Protein AF-A0A9P7GEB3-F1 (afdb_monomer_lite)

Structure (mmCIF, N/CA/C/O backbone):
data_AF-A0A9P7GEB3-F1
#
_entry.id   AF-A0A9P7GEB3-F1
#
loop_
_atom_site.group_PDB
_atom_site.id
_atom_site.type_symbol
_atom_site.label_atom_id
_atom_site.label_alt_id
_atom_site.label_comp_id
_atom_site.label_asym_id
_atom_site.label_entity_id
_atom_site.label_seq_id
_atom_site.pdbx_PDB_ins_code
_atom_site.Cartn_x
_atom_site.Cartn_y
_atom_site.Cartn_z
_atom_site.occupancy
_atom_site.B_iso_or_equiv
_atom_site.auth_seq_id
_atom_site.auth_comp_id
_atom_site.auth_asym_id
_atom_site.auth_atom_id
_atom_site.pdbx_PDB_model_num
ATOM 1 N N . MET A 1 1 ? 12.312 -12.925 -10.132 1.00 21.42 1 MET A N 1
ATOM 2 C CA . MET A 1 1 ? 13.252 -14.019 -9.810 1.00 21.42 1 MET A CA 1
ATOM 3 C C . MET A 1 1 ? 12.846 -14.588 -8.461 1.00 21.42 1 MET A C 1
ATOM 5 O O . MET A 1 1 ? 12.998 -13.903 -7.460 1.00 21.42 1 MET A O 1
ATOM 9 N N . ALA A 1 2 ? 12.229 -15.769 -8.457 1.00 22.03 2 ALA A N 1
ATOM 10 C CA . ALA A 1 2 ? 11.832 -16.498 -7.257 1.00 22.03 2 ALA A CA 1
ATOM 11 C C . ALA A 1 2 ? 12.705 -17.753 -7.182 1.00 22.03 2 ALA A C 1
ATOM 13 O O . ALA A 1 2 ? 12.732 -18.532 -8.133 1.00 22.03 2 ALA A O 1
ATOM 14 N N . PHE A 1 3 ? 13.453 -17.916 -6.094 1.00 21.27 3 PHE A N 1
ATOM 15 C CA . PHE A 1 3 ? 14.107 -19.183 -5.792 1.00 21.27 3 PHE A CA 1
ATOM 16 C C . PHE A 1 3 ? 13.076 -20.088 -5.114 1.00 21.27 3 PHE A C 1
ATOM 18 O O . PHE A 1 3 ? 12.558 -19.751 -4.052 1.00 21.27 3 PHE A O 1
ATOM 25 N N . TYR A 1 4 ? 12.761 -21.208 -5.764 1.00 22.97 4 TYR A N 1
ATOM 26 C CA . TYR A 1 4 ? 11.956 -22.290 -5.208 1.00 22.97 4 TYR A CA 1
ATOM 27 C C . TYR A 1 4 ? 12.882 -23.331 -4.575 1.00 22.97 4 TYR A C 1
ATOM 29 O O . TYR A 1 4 ? 13.775 -23.852 -5.241 1.00 22.97 4 TYR A O 1
ATOM 37 N N . ALA A 1 5 ? 12.627 -23.657 -3.311 1.00 21.38 5 ALA A N 1
ATOM 38 C CA . ALA A 1 5 ? 13.038 -24.901 -2.676 1.00 21.38 5 ALA A CA 1
ATOM 39 C C . ALA A 1 5 ? 11.877 -25.361 -1.783 1.00 21.38 5 ALA A C 1
ATOM 41 O O . ALA A 1 5 ? 11.427 -24.629 -0.904 1.00 21.38 5 ALA A O 1
ATOM 42 N N . VAL A 1 6 ? 11.353 -26.544 -2.093 1.00 26.44 6 VAL A N 1
ATOM 43 C CA . VAL A 1 6 ? 10.352 -27.288 -1.323 1.00 26.44 6 VAL A CA 1
ATOM 44 C C . VAL A 1 6 ? 11.106 -28.154 -0.319 1.00 26.44 6 VAL A C 1
ATOM 46 O O . VAL A 1 6 ? 12.071 -28.789 -0.733 1.00 26.44 6 VAL A O 1
ATOM 49 N N . LEU A 1 7 ? 10.656 -28.207 0.939 1.00 22.12 7 LEU A N 1
ATOM 50 C CA . LEU A 1 7 ? 10.631 -29.420 1.769 1.00 22.12 7 LEU A CA 1
ATOM 51 C C . LEU A 1 7 ? 9.869 -29.156 3.080 1.00 22.12 7 LEU A C 1
ATOM 53 O O . LEU A 1 7 ? 10.190 -28.226 3.810 1.00 22.12 7 LEU A O 1
ATOM 57 N N . GLU A 1 8 ? 8.857 -30.006 3.274 1.00 30.66 8 GLU A N 1
ATOM 58 C CA . GLU A 1 8 ? 8.236 -30.485 4.517 1.00 30.66 8 GLU A CA 1
ATOM 59 C C . GLU A 1 8 ? 7.762 -29.486 5.577 1.00 30.66 8 GLU A C 1
ATOM 61 O O . GLU A 1 8 ? 8.546 -28.876 6.291 1.00 30.66 8 GLU A O 1
ATOM 66 N N . ASP A 1 9 ? 6.442 -29.481 5.785 1.00 30.95 9 ASP A N 1
ATOM 67 C CA . ASP A 1 9 ? 5.923 -29.437 7.148 1.00 30.95 9 ASP A CA 1
ATOM 68 C C . ASP A 1 9 ? 4.696 -30.360 7.266 1.00 30.95 9 ASP A C 1
ATOM 70 O O . ASP A 1 9 ? 3.595 -30.061 6.797 1.00 30.95 9 ASP A O 1
ATOM 74 N N . LEU A 1 10 ? 4.944 -31.564 7.791 1.00 30.91 10 LEU A N 1
ATOM 75 C CA . LEU A 1 10 ? 3.971 -32.638 8.026 1.00 30.91 10 LEU A CA 1
ATOM 76 C C . LEU 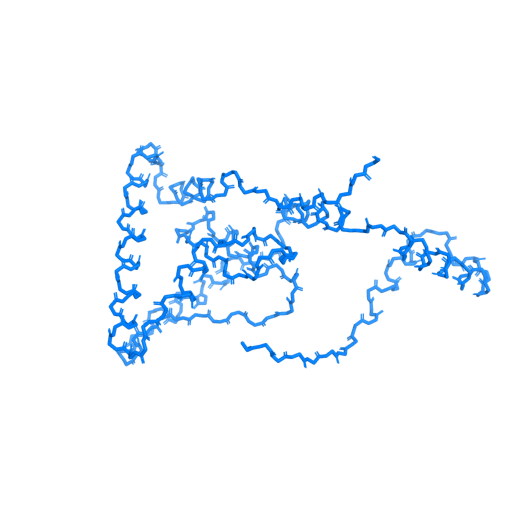A 1 10 ? 3.217 -32.460 9.359 1.00 30.91 10 LEU A C 1
ATOM 78 O O . LEU A 1 10 ? 2.299 -33.229 9.634 1.00 30.91 10 LEU A O 1
ATOM 82 N N . GLU A 1 11 ? 3.540 -31.439 10.157 1.00 34.50 11 GLU A N 1
ATOM 83 C CA . GLU A 1 11 ? 3.007 -31.270 11.518 1.00 34.50 11 GLU A CA 1
ATOM 84 C C . GLU A 1 11 ? 1.554 -30.758 11.570 1.00 34.50 11 GLU A C 1
ATOM 86 O O . GLU A 1 11 ? 0.862 -30.927 12.570 1.00 34.50 11 GLU A O 1
ATOM 91 N N . LEU A 1 12 ? 1.019 -30.217 10.471 1.00 37.41 12 LEU A N 1
ATOM 92 C CA . LEU A 1 12 ? -0.369 -29.727 10.409 1.00 37.41 12 LEU A CA 1
ATOM 93 C C . LEU A 1 12 ? -1.420 -30.824 10.161 1.00 37.41 12 LEU A C 1
ATOM 95 O O . LEU A 1 12 ? -2.618 -30.535 10.123 1.00 37.41 12 LEU A O 1
ATOM 99 N N . ARG A 1 13 ? -0.999 -32.083 9.981 1.00 40.09 13 ARG A N 1
ATOM 100 C CA . ARG A 1 13 ? -1.908 -33.207 9.703 1.00 40.09 13 ARG A CA 1
ATOM 101 C C . ARG A 1 13 ? -2.445 -33.876 10.971 1.00 40.09 13 ARG A C 1
ATOM 103 O O . ARG A 1 13 ? -3.565 -34.388 10.949 1.00 40.09 13 ARG A O 1
ATOM 110 N N . ASP A 1 14 ? -1.688 -33.832 12.062 1.00 40.00 14 ASP A N 1
ATOM 111 C CA . ASP A 1 14 ? -2.017 -34.565 13.288 1.00 40.00 14 ASP A CA 1
ATOM 112 C C . ASP A 1 14 ? -3.048 -33.828 14.156 1.00 40.00 14 ASP A C 1
ATOM 114 O O . ASP A 1 14 ? -3.930 -34.456 14.746 1.00 40.00 14 ASP A O 1
ATOM 118 N N . ASP A 1 15 ? -3.052 -32.494 14.116 1.00 43.16 15 ASP A N 1
ATOM 119 C CA . ASP A 1 15 ? -3.940 -31.664 14.942 1.00 43.16 15 ASP A CA 1
ATOM 120 C C . ASP A 1 15 ? -5.420 -31.725 14.490 1.00 43.16 15 ASP A C 1
ATOM 122 O O . ASP A 1 15 ? -6.352 -31.519 15.274 1.00 43.16 15 ASP A O 1
ATOM 126 N N . PHE A 1 16 ? -5.666 -32.084 13.221 1.00 38.50 16 PHE A N 1
ATOM 127 C CA . PHE A 1 16 ? -7.021 -32.290 12.692 1.00 38.50 16 PHE A CA 1
ATOM 128 C C . PHE A 1 16 ? -7.578 -33.686 13.021 1.00 38.50 16 PHE A C 1
ATOM 130 O O . PHE A 1 16 ? -8.790 -33.853 13.173 1.00 38.50 16 PHE A O 1
ATOM 137 N N . LEU A 1 17 ? -6.710 -34.691 13.177 1.00 41.16 17 LEU A N 1
ATOM 138 C CA . LEU A 1 17 ? -7.110 -36.065 13.501 1.00 41.16 17 LEU A CA 1
ATOM 139 C C . LEU A 1 17 ? -7.433 -36.256 14.991 1.00 41.16 17 LEU A C 1
ATOM 141 O O . LEU A 1 17 ? -8.136 -37.207 15.348 1.00 41.16 17 LEU A O 1
ATOM 145 N N . GLU A 1 18 ? -6.985 -35.343 15.856 1.00 44.72 18 GLU A N 1
ATOM 146 C CA . GLU A 1 18 ? -7.186 -35.448 17.303 1.00 44.72 18 GLU A CA 1
ATOM 147 C C . GLU A 1 18 ? -8.581 -35.007 17.785 1.00 44.72 18 GLU A C 1
ATOM 149 O O . GLU A 1 18 ? -9.022 -35.372 18.879 1.00 44.72 18 GLU A O 1
ATOM 154 N N . LYS A 1 19 ? -9.358 -34.286 16.966 1.00 43.53 19 LYS A N 1
ATOM 155 C CA . LYS A 1 19 ? -10.672 -33.768 17.380 1.00 43.53 19 LYS A CA 1
ATOM 156 C C . LYS A 1 19 ? -11.830 -34.582 16.791 1.00 43.53 19 LYS A C 1
ATOM 158 O O . LYS A 1 19 ? -12.459 -34.208 15.810 1.00 43.53 19 LYS A O 1
ATOM 163 N N . LYS A 1 20 ? -12.176 -35.634 17.551 1.00 49.38 20 LYS A N 1
ATOM 164 C CA . LYS A 1 20 ? -13.416 -36.453 17.560 1.00 49.38 20 LYS A CA 1
ATOM 165 C C . LYS A 1 20 ? -13.528 -37.608 16.536 1.00 49.38 20 LYS A C 1
ATOM 167 O O . LYS A 1 20 ? -13.806 -37.419 15.362 1.00 49.38 20 LYS A O 1
ATOM 172 N N . LYS A 1 21 ? -13.529 -38.834 17.097 1.00 50.25 21 LYS A N 1
ATOM 173 C CA . LYS A 1 21 ? -14.060 -40.123 16.575 1.00 50.25 21 LYS A CA 1
ATOM 174 C C . LYS A 1 21 ? -13.249 -40.947 15.552 1.00 50.25 21 LYS A C 1
ATOM 176 O O . LYS A 1 21 ? -13.762 -41.973 15.116 1.00 50.25 21 LYS A O 1
ATOM 181 N N . LEU A 1 22 ? -11.991 -40.617 15.241 1.00 47.22 22 LEU A N 1
ATOM 182 C CA . LEU A 1 22 ? -11.143 -41.461 14.365 1.00 47.22 22 LEU A CA 1
ATOM 183 C C . LEU A 1 22 ? -10.105 -42.340 15.089 1.00 47.22 22 LEU A C 1
ATOM 185 O O . LEU A 1 22 ? -9.553 -43.255 14.478 1.00 47.22 22 LEU A O 1
ATOM 189 N N . SER A 1 23 ? -9.868 -42.138 16.390 1.00 52.16 23 SER A N 1
ATOM 190 C CA . SER A 1 23 ? -8.879 -42.917 17.159 1.00 52.16 23 SER A CA 1
ATOM 191 C C . SER A 1 23 ? -9.264 -44.387 17.384 1.00 52.16 23 SER A C 1
ATOM 193 O O . SER A 1 23 ? -8.400 -45.201 17.692 1.00 52.16 23 SER A O 1
ATOM 195 N N . THR A 1 24 ? -10.536 -44.749 17.190 1.00 58.81 24 THR A N 1
ATOM 196 C CA . THR A 1 24 ? -11.064 -46.119 17.333 1.00 58.81 24 THR A CA 1
ATOM 197 C C . THR A 1 24 ? -11.124 -46.904 16.019 1.00 58.81 24 THR A C 1
ATOM 199 O O . THR A 1 24 ? -11.617 -48.029 16.004 1.00 58.81 24 THR A O 1
ATOM 202 N N . LEU A 1 25 ? -10.688 -46.317 14.902 1.00 58.12 25 LEU A N 1
ATOM 203 C CA . LEU A 1 25 ? -10.732 -46.960 13.589 1.00 58.12 25 LEU A CA 1
ATOM 204 C C . LEU A 1 25 ? -9.451 -47.754 13.324 1.00 58.12 25 LEU A C 1
ATOM 206 O O . LEU A 1 25 ? -8.357 -47.338 13.707 1.00 58.12 25 LEU A O 1
ATOM 210 N N . SER A 1 26 ? -9.591 -48.896 12.649 1.00 74.62 26 SER A N 1
ATOM 211 C CA . SER A 1 26 ? -8.442 -49.700 12.222 1.00 74.62 26 SER A CA 1
ATOM 212 C C . SER A 1 26 ? -7.537 -48.898 11.278 1.00 74.62 26 SER A C 1
ATOM 214 O O . SER A 1 26 ? -8.017 -48.042 10.532 1.00 74.62 26 SER A O 1
ATOM 216 N N . GLU A 1 27 ? -6.234 -49.189 11.270 1.00 65.75 27 GLU A N 1
ATOM 217 C CA . GLU A 1 27 ? -5.276 -48.543 10.356 1.00 65.75 27 GLU A CA 1
ATOM 218 C C . GLU A 1 27 ? -5.679 -48.679 8.878 1.00 65.75 27 GLU A C 1
ATOM 220 O O . GLU A 1 27 ? -5.455 -47.769 8.081 1.00 65.75 27 GLU A O 1
ATOM 225 N N . THR A 1 28 ? -6.353 -49.772 8.514 1.00 66.44 28 THR A N 1
ATOM 226 C CA . THR A 1 28 ? -6.923 -49.972 7.175 1.00 66.44 28 THR A CA 1
ATOM 227 C C . THR A 1 28 ? -8.033 -48.963 6.884 1.00 66.44 28 THR A C 1
ATOM 229 O O . THR A 1 28 ? -7.992 -48.287 5.861 1.00 66.44 28 THR A O 1
ATOM 232 N N . SER A 1 29 ? -8.966 -48.768 7.820 1.00 60.03 29 SER A N 1
ATOM 233 C CA . SER A 1 29 ? -10.052 -47.787 7.685 1.00 60.03 29 SER A CA 1
ATOM 234 C C . SER A 1 29 ? -9.532 -46.347 7.652 1.00 60.03 29 SER A C 1
ATOM 236 O O . SER A 1 29 ? -10.065 -45.519 6.920 1.00 60.03 29 SER A O 1
ATOM 238 N N . LYS A 1 30 ? -8.461 -46.035 8.396 1.00 59.78 30 LYS A N 1
ATOM 239 C CA . LYS A 1 30 ? -7.798 -44.722 8.323 1.00 59.78 30 LYS A CA 1
ATOM 240 C C . LYS A 1 30 ? -7.182 -44.482 6.944 1.00 59.78 30 LYS A C 1
ATOM 242 O O . LYS A 1 30 ? -7.346 -43.397 6.391 1.00 59.78 30 LYS A O 1
ATOM 247 N N . LYS A 1 31 ? -6.519 -45.492 6.368 1.00 64.44 31 LYS A N 1
ATOM 248 C CA . LYS A 1 31 ? -5.950 -45.418 5.012 1.00 64.44 31 LYS A CA 1
ATOM 249 C C . LYS A 1 31 ? -7.023 -45.294 3.935 1.00 64.44 31 LYS A C 1
ATOM 251 O O . LYS A 1 31 ? -6.843 -44.502 3.019 1.00 64.44 31 LYS A O 1
ATOM 256 N N . GLU A 1 32 ? -8.134 -46.013 4.055 1.00 61.09 32 GLU A N 1
ATOM 257 C CA . GLU A 1 32 ? -9.258 -45.933 3.114 1.00 61.09 32 GLU A CA 1
ATOM 258 C C . GLU A 1 32 ? -9.966 -44.579 3.175 1.00 61.09 32 GLU A C 1
ATOM 260 O O . GLU A 1 32 ? -10.244 -43.995 2.133 1.00 61.09 32 GLU A O 1
ATOM 265 N N . ILE A 1 33 ? -10.190 -44.030 4.373 1.00 54.03 33 ILE A N 1
ATOM 266 C CA . ILE A 1 33 ? -10.765 -42.688 4.538 1.00 54.03 33 ILE A CA 1
ATOM 267 C C . ILE A 1 33 ? -9.799 -41.626 4.009 1.00 54.03 33 ILE A C 1
ATOM 269 O O . ILE A 1 33 ? -10.226 -40.723 3.296 1.00 54.03 33 ILE A O 1
ATOM 273 N N . ALA A 1 34 ? -8.498 -41.741 4.292 1.00 56.69 34 ALA A N 1
ATOM 274 C CA . ALA A 1 34 ? -7.496 -40.825 3.754 1.00 56.69 34 ALA A CA 1
ATOM 275 C C . ALA A 1 34 ? -7.409 -40.906 2.221 1.00 56.69 34 ALA A C 1
ATOM 277 O O . ALA A 1 34 ? -7.305 -39.871 1.564 1.00 56.69 34 ALA A O 1
ATOM 278 N N . ALA A 1 35 ? -7.492 -42.109 1.646 1.00 56.19 35 ALA A N 1
ATOM 279 C CA . ALA A 1 35 ? -7.517 -42.321 0.203 1.00 56.19 35 ALA A CA 1
ATOM 280 C C . ALA A 1 35 ? -8.792 -41.739 -0.419 1.00 56.19 35 ALA A C 1
ATOM 282 O O . ALA A 1 35 ? -8.690 -40.944 -1.343 1.00 56.19 35 ALA A O 1
ATOM 283 N N . ALA A 1 36 ? -9.967 -42.025 0.146 1.00 50.50 36 ALA A N 1
ATOM 284 C CA . ALA A 1 36 ? -11.246 -41.484 -0.307 1.00 50.50 36 ALA A CA 1
ATOM 285 C C . ALA A 1 36 ? -11.296 -39.952 -0.213 1.00 50.50 36 ALA A C 1
ATOM 287 O O . ALA A 1 36 ? -11.812 -39.303 -1.115 1.00 50.50 36 ALA A O 1
ATOM 288 N N . PHE A 1 37 ? -10.712 -39.359 0.833 1.00 49.84 37 PHE A N 1
ATOM 289 C CA . PHE A 1 37 ? -10.610 -37.907 0.977 1.00 49.84 37 PHE A CA 1
ATOM 290 C C . PHE A 1 37 ? -9.635 -37.301 -0.041 1.00 49.84 37 PHE A C 1
ATOM 292 O O . PHE A 1 37 ? -9.917 -36.259 -0.621 1.00 49.84 37 PHE A O 1
ATOM 299 N N . THR A 1 38 ? -8.517 -37.981 -0.313 1.00 48.88 38 THR A N 1
ATOM 300 C CA . THR A 1 38 ? -7.541 -37.565 -1.334 1.00 48.88 38 THR A CA 1
ATOM 301 C C . THR A 1 38 ? -8.145 -37.644 -2.740 1.00 48.88 38 THR A C 1
ATOM 303 O O . THR A 1 38 ? -7.965 -36.718 -3.524 1.00 48.88 38 THR A O 1
ATOM 306 N N . THR A 1 39 ? -8.917 -38.694 -3.037 1.00 52.53 39 THR A N 1
ATOM 307 C CA . THR A 1 39 ? -9.634 -38.870 -4.310 1.00 52.53 39 THR A CA 1
ATOM 308 C C . THR A 1 39 ? -10.800 -37.886 -4.459 1.00 52.53 39 THR A C 1
ATOM 310 O O . THR A 1 39 ? -10.994 -37.317 -5.526 1.00 52.53 39 THR A O 1
ATOM 313 N N . PHE A 1 40 ? -11.537 -37.603 -3.381 1.00 46.62 40 PHE A N 1
ATOM 314 C CA . PHE A 1 40 ? -12.606 -36.597 -3.374 1.00 46.62 40 PHE A CA 1
ATOM 315 C C . PHE A 1 40 ? -12.068 -35.178 -3.612 1.00 46.62 40 PHE A C 1
ATOM 317 O O . PHE A 1 40 ? -12.669 -34.397 -4.345 1.00 46.62 40 PHE A O 1
ATOM 324 N N . ILE A 1 41 ? -10.908 -34.859 -3.031 1.00 49.28 41 ILE A N 1
ATOM 325 C CA . ILE A 1 41 ? -10.192 -33.600 -3.269 1.00 49.28 41 ILE A CA 1
ATOM 326 C C . ILE A 1 41 ? -9.668 -33.532 -4.710 1.00 49.28 41 ILE A C 1
ATOM 328 O O . ILE A 1 41 ? -9.691 -32.461 -5.300 1.00 49.28 41 ILE A O 1
ATOM 332 N N . SER A 1 42 ? -9.224 -34.638 -5.314 1.00 50.00 42 SER A N 1
ATOM 333 C CA . SER A 1 42 ? -8.753 -34.607 -6.707 1.00 50.00 42 SER A CA 1
ATOM 334 C C . SER A 1 42 ? -9.871 -34.484 -7.749 1.00 50.00 42 SER A C 1
ATOM 336 O O . SER A 1 42 ? -9.601 -33.990 -8.839 1.00 50.00 42 SER A O 1
ATOM 338 N N . ASP A 1 43 ? -11.097 -34.911 -7.425 1.00 48.25 43 ASP A N 1
ATOM 339 C CA . ASP A 1 43 ? -12.242 -34.925 -8.353 1.00 48.25 43 ASP A CA 1
ATOM 340 C C . ASP A 1 43 ? -13.104 -33.650 -8.319 1.00 48.25 43 ASP A C 1
ATOM 342 O O . ASP A 1 43 ? -13.937 -33.451 -9.204 1.00 48.25 43 ASP A O 1
ATOM 346 N N . GLN A 1 44 ? -12.923 -32.763 -7.333 1.00 49.00 44 GLN A N 1
ATOM 347 C CA . GLN A 1 44 ? -13.587 -31.458 -7.321 1.00 49.00 44 GLN A CA 1
ATOM 348 C C . GLN A 1 44 ? -12.635 -30.348 -7.753 1.00 49.00 44 GLN A C 1
ATOM 350 O O . GLN A 1 44 ? -11.519 -30.229 -7.247 1.00 49.00 44 GLN A O 1
ATOM 355 N N . ASP A 1 45 ? -13.114 -29.477 -8.643 1.00 52.22 45 ASP A N 1
ATOM 356 C CA . ASP A 1 45 ? -12.470 -28.196 -8.908 1.00 52.22 45 ASP A CA 1
ATOM 357 C C . ASP A 1 45 ? -12.512 -27.355 -7.619 1.00 52.22 45 ASP A C 1
ATOM 359 O O . ASP A 1 45 ? -13.484 -26.669 -7.315 1.00 52.22 45 ASP A O 1
ATOM 363 N N . LEU A 1 46 ? -11.472 -27.492 -6.794 1.00 55.75 46 LEU A N 1
ATOM 364 C CA . LEU A 1 46 ? -11.303 -26.823 -5.499 1.00 55.75 46 LEU A CA 1
ATOM 365 C C . LEU A 1 46 ? -10.988 -25.332 -5.633 1.00 55.75 46 LEU A C 1
ATOM 367 O O . LEU A 1 46 ? -10.865 -24.648 -4.614 1.00 55.75 46 LEU A O 1
ATOM 371 N N . GLY A 1 47 ? -10.834 -24.821 -6.860 1.00 58.97 47 GLY A N 1
ATOM 372 C CA . GLY A 1 47 ? -10.587 -23.407 -7.137 1.00 58.97 47 GLY A CA 1
ATOM 373 C C . GLY A 1 47 ? -11.511 -22.476 -6.342 1.00 58.97 47 GLY A C 1
ATOM 374 O O . GLY A 1 47 ? -10.993 -21.690 -5.545 1.00 58.97 47 GLY A O 1
ATOM 375 N N . PRO A 1 48 ? -12.845 -22.629 -6.447 1.00 57.28 48 PRO A N 1
ATOM 376 C CA . PRO A 1 48 ? -13.813 -21.767 -5.770 1.00 57.28 48 PRO A CA 1
ATOM 377 C C . PRO A 1 48 ? -13.788 -21.872 -4.237 1.00 57.28 48 PRO A C 1
ATOM 379 O O . PRO A 1 48 ? -13.984 -20.875 -3.545 1.00 57.28 48 PRO A O 1
ATOM 382 N N . ILE A 1 49 ? -13.529 -23.061 -3.680 1.00 59.81 49 ILE A N 1
ATOM 383 C CA . ILE A 1 49 ? -13.502 -23.275 -2.220 1.00 59.81 49 ILE A CA 1
ATOM 384 C C . ILE A 1 49 ? -12.256 -22.629 -1.604 1.00 59.81 49 ILE A C 1
ATOM 386 O O . ILE A 1 49 ? -12.335 -22.002 -0.547 1.00 59.81 49 ILE A O 1
ATOM 390 N N . VAL A 1 50 ? -11.107 -22.756 -2.273 1.00 62.34 50 VAL A N 1
ATOM 391 C CA . VAL A 1 50 ? -9.850 -22.127 -1.844 1.00 62.34 50 VAL A CA 1
ATOM 392 C C . VAL A 1 50 ? -9.922 -20.604 -1.979 1.00 62.34 50 VAL A C 1
ATOM 394 O O . VAL A 1 50 ? -9.382 -19.885 -1.145 1.00 62.34 50 VAL A O 1
ATOM 397 N N . GLU A 1 51 ? -10.606 -20.092 -2.999 1.00 64.62 51 GLU A N 1
ATOM 398 C CA . GLU A 1 51 ? -10.815 -18.654 -3.184 1.00 64.62 51 GLU A CA 1
ATOM 399 C C . GLU A 1 51 ? -11.669 -18.056 -2.056 1.00 64.62 51 GLU A C 1
ATOM 401 O O . GLU A 1 51 ? -11.271 -17.081 -1.414 1.00 64.62 51 GLU A O 1
ATOM 406 N N . LEU A 1 52 ? -12.789 -18.713 -1.736 1.00 66.62 52 LEU A N 1
ATOM 407 C CA . LEU A 1 52 ? -13.672 -18.311 -0.644 1.00 66.62 52 LEU A CA 1
ATOM 408 C C . LEU A 1 52 ? -12.975 -18.397 0.722 1.00 66.62 52 LEU A C 1
ATOM 410 O O . LEU A 1 52 ? -13.148 -17.513 1.558 1.00 66.62 52 LEU A O 1
ATOM 414 N N . SER A 1 53 ? -12.171 -19.435 0.969 1.00 68.75 53 SER A N 1
ATOM 415 C CA . SER A 1 53 ? -11.468 -19.586 2.249 1.00 68.75 53 SER A CA 1
ATOM 416 C C . SER A 1 53 ? -10.405 -18.506 2.465 1.00 68.75 53 SER A C 1
ATOM 418 O O . SER A 1 53 ? -10.249 -18.019 3.585 1.00 68.75 53 SER A O 1
ATOM 420 N N . VAL A 1 54 ? -9.727 -18.073 1.398 1.00 72.50 54 VAL A N 1
ATOM 421 C CA . VAL A 1 54 ? -8.779 -16.951 1.432 1.00 72.50 54 VAL A CA 1
ATOM 422 C C . VAL A 1 54 ? -9.492 -15.637 1.741 1.00 72.50 54 VAL A C 1
ATOM 424 O O . VAL A 1 54 ? -8.998 -14.867 2.563 1.00 72.50 54 VAL A O 1
ATOM 427 N N . GLU A 1 55 ? -10.648 -15.378 1.129 1.00 72.81 55 GLU A N 1
ATOM 428 C CA . GLU A 1 55 ? -11.445 -14.178 1.412 1.00 72.81 55 GLU A CA 1
ATOM 429 C C . GLU A 1 55 ? -11.978 -14.177 2.853 1.00 72.81 55 GLU A C 1
ATOM 431 O O . GLU A 1 55 ? -11.874 -13.179 3.565 1.00 72.81 55 GLU A O 1
ATOM 436 N N . LEU A 1 56 ? -12.495 -15.313 3.327 1.00 74.81 56 LEU A N 1
ATOM 437 C CA . LEU A 1 56 ? -12.984 -15.453 4.699 1.00 74.81 56 LEU A CA 1
ATOM 438 C C . LEU A 1 56 ? -11.859 -15.294 5.726 1.00 74.81 56 LEU A C 1
ATOM 440 O O . LEU A 1 56 ? -12.026 -14.568 6.704 1.00 74.81 56 LEU A O 1
ATOM 444 N N . SER A 1 57 ? -10.695 -15.902 5.486 1.00 79.56 57 SER A N 1
ATOM 445 C CA . SER A 1 5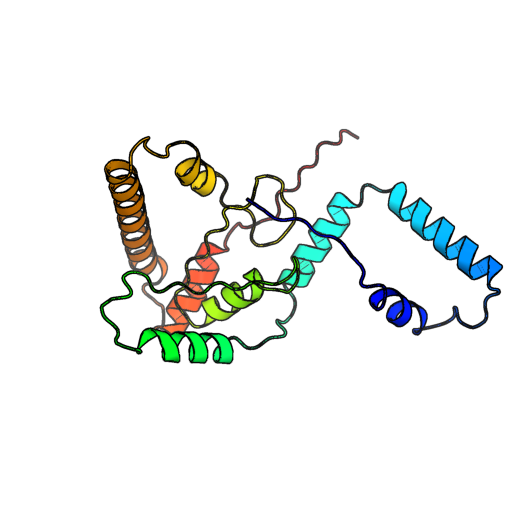7 ? -9.505 -15.708 6.323 1.00 79.56 57 SER A CA 1
ATOM 446 C C . SER A 1 57 ? -9.003 -14.266 6.276 1.00 79.56 57 SER A C 1
ATOM 448 O O . SER A 1 57 ? -8.503 -13.749 7.273 1.00 79.56 57 SER A O 1
ATOM 450 N N . TRP A 1 58 ? -9.158 -13.579 5.144 1.00 81.38 58 TRP A N 1
ATOM 451 C CA . TRP A 1 58 ? -8.861 -12.158 5.073 1.00 81.38 58 TRP A CA 1
ATOM 452 C C . TRP A 1 58 ? -9.848 -11.318 5.879 1.00 81.38 58 TRP A C 1
ATOM 454 O O . TRP A 1 58 ? -9.488 -10.251 6.350 1.00 81.38 58 TRP A O 1
ATOM 464 N N . ASN A 1 59 ? -11.086 -11.752 6.066 1.00 81.06 59 ASN A N 1
ATOM 465 C CA . ASN A 1 59 ? -12.070 -10.989 6.829 1.00 81.06 59 ASN A CA 1
ATOM 466 C C . ASN A 1 59 ? -12.103 -11.352 8.320 1.00 81.06 59 ASN A C 1
ATOM 468 O O . ASN A 1 59 ? -12.702 -10.613 9.098 1.00 81.06 59 ASN A O 1
ATOM 472 N N . SER A 1 60 ? -11.421 -12.421 8.740 1.00 83.75 60 SER A N 1
ATOM 473 C CA . SER A 1 60 ? -11.305 -12.785 10.152 1.00 83.75 60 SER A CA 1
ATOM 474 C C . SER A 1 60 ? -10.408 -11.828 10.941 1.00 83.75 60 SER A C 1
ATOM 476 O O . SER A 1 60 ? -9.608 -11.062 10.380 1.00 83.75 60 SER A O 1
ATOM 478 N N . ASP A 1 61 ? -10.510 -11.914 12.267 1.00 87.62 61 ASP A N 1
ATOM 479 C CA . ASP A 1 61 ? -9.646 -11.172 13.179 1.00 87.62 61 ASP A CA 1
ATOM 480 C C . ASP A 1 61 ? -8.173 -11.439 12.874 1.00 87.62 61 ASP A C 1
ATOM 482 O O . ASP A 1 61 ? -7.750 -12.563 12.585 1.00 87.62 61 ASP A O 1
ATOM 486 N N . PHE A 1 62 ? -7.388 -10.367 12.892 1.00 88.12 62 PHE A N 1
ATOM 487 C CA . PHE A 1 62 ? -5.962 -10.459 12.648 1.00 88.12 62 PHE A CA 1
ATOM 488 C C . PHE A 1 62 ? -5.230 -10.920 13.902 1.00 88.12 62 PHE A C 1
ATOM 490 O O . PHE A 1 62 ? -5.393 -10.341 14.973 1.00 88.12 62 PHE A O 1
ATOM 497 N N . ILE A 1 63 ? -4.360 -11.911 13.729 1.00 86.50 63 ILE A N 1
ATOM 498 C CA . ILE A 1 63 ? -3.446 -12.384 14.763 1.00 86.50 63 ILE A CA 1
ATOM 499 C C . ILE A 1 63 ? -2.039 -11.924 14.375 1.00 86.50 63 ILE A C 1
ATOM 501 O O . ILE A 1 63 ? -1.448 -12.438 13.426 1.00 86.50 63 ILE A O 1
ATOM 505 N N . GLY A 1 64 ? -1.515 -10.928 15.086 1.00 87.88 64 GLY A N 1
ATOM 506 C CA . GLY A 1 64 ? -0.180 -10.377 14.862 1.00 87.88 64 GLY A CA 1
ATOM 507 C C . GLY A 1 64 ? 0.016 -9.034 15.562 1.00 87.88 64 GLY A C 1
ATOM 508 O O . GLY A 1 64 ? -0.872 -8.563 16.267 1.00 87.88 64 GLY A O 1
ATOM 509 N N . ASP A 1 65 ? 1.180 -8.416 15.353 1.00 89.94 65 ASP A N 1
ATOM 510 C CA . ASP A 1 65 ? 1.573 -7.180 16.039 1.00 89.94 65 ASP A CA 1
ATOM 511 C C . ASP A 1 65 ? 2.046 -6.104 15.043 1.00 89.94 65 ASP A C 1
ATOM 513 O O . ASP A 1 65 ? 3.183 -6.104 14.558 1.00 89.94 65 ASP A O 1
ATOM 517 N N . THR A 1 66 ? 1.149 -5.169 14.725 1.00 91.19 66 THR A N 1
ATOM 518 C CA . THR A 1 66 ? 1.435 -3.991 13.889 1.00 91.19 66 THR A CA 1
ATOM 519 C C . THR A 1 66 ? 2.300 -2.958 14.615 1.00 91.19 66 THR A C 1
ATOM 521 O O . THR A 1 66 ? 3.083 -2.248 13.976 1.00 91.19 66 THR A O 1
ATOM 524 N N . ALA A 1 67 ? 2.215 -2.885 15.946 1.00 91.25 67 ALA A N 1
ATOM 525 C CA . ALA A 1 67 ? 2.979 -1.944 16.752 1.00 91.25 67 ALA A CA 1
ATOM 526 C C . ALA A 1 67 ? 4.466 -2.319 16.775 1.00 91.25 67 ALA A C 1
ATOM 528 O O . ALA A 1 67 ? 5.317 -1.438 16.629 1.00 91.25 67 ALA A O 1
ATOM 529 N N . ALA A 1 68 ? 4.790 -3.612 16.859 1.00 92.06 68 ALA A N 1
ATOM 530 C CA . ALA A 1 68 ? 6.158 -4.110 16.730 1.00 92.06 68 ALA A CA 1
ATOM 531 C C . ALA A 1 68 ? 6.775 -3.744 15.372 1.00 92.06 68 ALA A C 1
ATOM 533 O O . ALA A 1 68 ? 7.916 -3.269 15.318 1.00 92.06 68 ALA A O 1
ATOM 534 N N . LEU A 1 69 ? 6.012 -3.888 14.279 1.00 90.75 69 LEU A N 1
ATOM 535 C CA . LEU A 1 69 ? 6.453 -3.468 12.947 1.00 90.75 69 LEU A CA 1
ATOM 536 C C . LEU A 1 69 ? 6.755 -1.963 12.915 1.00 90.75 69 LEU A C 1
ATOM 538 O O . LEU A 1 69 ? 7.830 -1.566 12.464 1.00 90.75 69 LEU A O 1
ATOM 542 N N . MET A 1 70 ? 5.867 -1.113 13.440 1.00 89.25 70 MET A N 1
ATOM 543 C CA . MET A 1 70 ? 6.118 0.334 1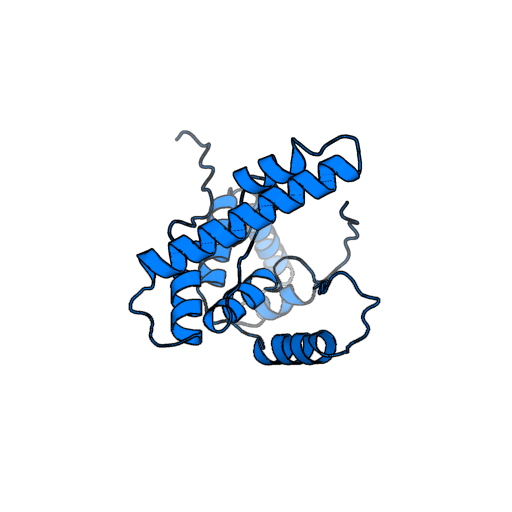3.452 1.00 89.25 70 MET A CA 1
ATOM 544 C C . MET A 1 70 ? 7.239 0.758 14.385 1.00 89.25 70 MET A C 1
ATOM 546 O O . MET A 1 70 ? 7.968 1.696 14.062 1.00 89.25 70 MET A O 1
ATOM 550 N N . ALA A 1 71 ? 7.415 0.085 15.519 1.00 90.19 71 ALA A N 1
ATOM 551 C CA . ALA A 1 71 ? 8.552 0.316 16.397 1.00 90.19 71 ALA A CA 1
ATOM 552 C C . ALA A 1 71 ? 9.866 0.014 15.663 1.00 90.19 71 ALA A C 1
ATOM 554 O O . ALA A 1 71 ? 10.805 0.811 15.728 1.00 90.19 71 ALA A O 1
ATOM 555 N N . HIS A 1 72 ? 9.907 -1.082 14.897 1.00 88.81 72 HIS A N 1
ATOM 556 C CA . HIS A 1 72 ? 11.042 -1.420 14.047 1.00 88.81 72 HIS A CA 1
ATOM 557 C C . HIS A 1 72 ? 11.274 -0.353 12.971 1.00 88.81 72 HIS A C 1
ATOM 559 O O . HIS A 1 72 ? 12.377 0.184 12.875 1.00 88.81 72 HIS A O 1
ATOM 565 N N . VAL A 1 73 ? 10.235 0.021 12.215 1.00 87.00 73 VAL A N 1
ATOM 566 C CA . VAL A 1 73 ? 10.330 1.073 11.193 1.00 87.00 73 VAL A CA 1
ATOM 567 C C . VAL A 1 73 ? 10.867 2.363 11.806 1.00 87.00 73 VAL A C 1
ATOM 569 O O . VAL A 1 73 ? 11.865 2.880 11.321 1.00 87.00 73 VAL A O 1
ATOM 572 N N . ARG A 1 74 ? 10.294 2.858 12.909 1.00 85.75 74 ARG A N 1
ATOM 573 C CA . ARG A 1 74 ? 10.739 4.095 13.577 1.00 85.75 74 ARG A CA 1
ATOM 574 C C . ARG A 1 74 ? 12.194 4.024 14.033 1.00 85.75 74 ARG A C 1
ATOM 576 O O . ARG A 1 74 ? 12.940 4.979 13.816 1.00 85.75 74 ARG A O 1
ATOM 583 N N . LYS A 1 75 ? 12.615 2.895 14.615 1.00 84.69 75 LYS A N 1
ATOM 584 C CA . LYS A 1 75 ? 13.990 2.687 15.092 1.00 84.69 75 LYS A CA 1
ATOM 585 C C . LYS A 1 75 ? 15.024 2.918 13.987 1.00 84.69 75 LYS A C 1
ATOM 587 O O . LYS A 1 75 ? 16.033 3.572 14.236 1.00 84.69 75 LYS A O 1
ATOM 592 N N . TYR A 1 76 ? 14.765 2.422 12.778 1.00 80.19 76 TYR A N 1
ATOM 593 C CA . TYR A 1 76 ? 15.694 2.539 11.645 1.00 80.19 76 TYR A CA 1
ATOM 594 C C . TYR A 1 76 ? 15.398 3.738 10.733 1.00 80.19 76 TYR A C 1
ATOM 596 O O . TYR A 1 76 ? 16.292 4.249 10.068 1.00 80.19 76 TYR A O 1
ATOM 604 N N . TYR A 1 77 ? 14.176 4.268 10.751 1.00 75.38 77 TYR A N 1
ATOM 605 C CA . TYR A 1 77 ? 13.812 5.487 10.025 1.00 75.38 77 TYR A CA 1
ATOM 606 C C . TYR A 1 77 ? 14.575 6.707 10.556 1.00 75.38 77 TYR A C 1
ATOM 608 O O . TYR A 1 77 ? 14.976 7.576 9.784 1.00 75.38 77 TYR A O 1
ATOM 616 N N . HIS A 1 78 ? 14.801 6.767 11.872 1.00 69.25 78 HIS A N 1
ATOM 617 C CA . HIS A 1 78 ? 15.522 7.864 12.518 1.00 69.25 78 HIS A CA 1
ATOM 618 C C . HIS A 1 78 ? 17.031 7.632 12.657 1.00 69.25 78 HIS A C 1
ATOM 620 O O . HIS A 1 78 ? 17.725 8.540 13.116 1.00 69.25 78 HIS A O 1
ATOM 626 N N . SER A 1 79 ? 17.570 6.473 12.251 1.00 68.12 79 SER A N 1
ATOM 627 C CA . SER A 1 79 ? 19.022 6.294 12.190 1.00 68.12 79 SER A CA 1
ATOM 628 C C . SER A 1 79 ? 19.557 7.167 11.054 1.00 68.12 79 SER A C 1
ATOM 630 O O . SER A 1 79 ? 19.480 6.800 9.884 1.00 68.12 79 SER A O 1
ATOM 632 N N . GLN A 1 80 ? 20.003 8.374 11.407 1.00 60.28 80 GLN A N 1
ATOM 633 C CA . GLN A 1 80 ? 20.371 9.478 10.520 1.00 60.28 80 GLN A CA 1
ATOM 634 C C . GLN A 1 80 ? 21.658 9.224 9.730 1.00 60.28 80 GLN A C 1
ATOM 636 O O . GLN A 1 80 ? 22.572 10.042 9.751 1.00 60.28 80 GLN A O 1
ATOM 641 N N . ASN A 1 81 ? 21.776 8.089 9.050 1.00 67.38 81 ASN A N 1
ATOM 642 C CA . ASN A 1 81 ? 22.877 7.900 8.128 1.00 67.38 81 ASN A CA 1
ATOM 643 C C . ASN A 1 81 ? 22.447 8.420 6.742 1.00 67.38 81 ASN A C 1
ATOM 645 O O . ASN A 1 81 ? 21.702 7.727 6.045 1.00 67.38 81 ASN A O 1
ATOM 649 N N . PRO A 1 82 ? 22.887 9.629 6.334 1.00 63.62 82 PRO A N 1
ATOM 650 C CA . PRO A 1 82 ? 22.496 10.243 5.065 1.00 63.62 82 PRO A CA 1
ATOM 651 C C . PRO A 1 82 ? 22.997 9.466 3.839 1.00 63.62 82 PRO A C 1
ATOM 653 O O . PRO A 1 82 ? 22.619 9.800 2.721 1.00 63.62 82 PRO A O 1
ATOM 656 N N . SER A 1 83 ? 23.825 8.429 4.022 1.00 63.06 83 SER A N 1
ATOM 657 C CA . SER A 1 83 ? 24.275 7.565 2.924 1.00 63.06 83 SER A CA 1
ATOM 658 C C . SER A 1 83 ? 23.223 6.557 2.441 1.00 63.06 83 SER A C 1
ATOM 660 O O . SER A 1 83 ? 23.368 6.019 1.345 1.00 63.06 83 SER A O 1
ATOM 662 N N . TYR A 1 84 ? 22.143 6.314 3.197 1.00 62.41 84 TYR A N 1
ATOM 663 C CA . TYR A 1 84 ? 21.055 5.434 2.758 1.00 62.41 84 TYR A CA 1
ATOM 664 C C . TYR A 1 84 ? 19.953 6.232 2.053 1.00 62.41 84 TYR A C 1
ATOM 666 O O . TYR A 1 84 ? 19.062 6.800 2.682 1.00 62.41 84 TYR A O 1
ATOM 674 N N . TYR A 1 85 ? 20.022 6.252 0.720 1.00 60.28 85 TYR A N 1
ATOM 675 C CA . TYR A 1 85 ? 19.114 6.994 -0.165 1.00 60.28 85 TYR A CA 1
ATOM 676 C C . TYR A 1 85 ? 17.665 6.463 -0.168 1.00 60.28 85 TYR A C 1
ATOM 678 O O . TYR A 1 85 ? 16.732 7.213 -0.439 1.00 60.28 85 TYR A O 1
ATOM 686 N N . GLY A 1 86 ? 17.450 5.188 0.178 1.00 65.75 86 GLY A N 1
ATOM 687 C CA . GLY A 1 86 ? 16.127 4.560 0.197 1.00 65.75 86 GLY A CA 1
ATOM 688 C C . GLY A 1 86 ? 15.855 3.837 1.510 1.00 65.75 86 GLY A C 1
ATOM 689 O O . GLY A 1 86 ? 16.614 2.955 1.907 1.00 65.75 86 GLY A O 1
ATOM 690 N N . ARG A 1 87 ? 14.749 4.185 2.175 1.00 76.50 87 ARG A N 1
ATOM 691 C CA . ARG A 1 87 ? 14.262 3.471 3.363 1.00 76.50 87 ARG A CA 1
ATOM 692 C C . ARG A 1 87 ? 13.339 2.355 2.904 1.00 76.50 87 ARG A C 1
ATOM 694 O O . ARG A 1 87 ? 12.166 2.594 2.643 1.00 76.50 87 ARG A O 1
ATOM 701 N N . PHE A 1 88 ? 13.884 1.152 2.782 1.00 83.38 88 PHE A N 1
ATOM 702 C CA . PHE A 1 88 ? 13.114 -0.041 2.450 1.00 83.38 88 PHE A CA 1
ATOM 703 C C . PHE A 1 88 ? 13.211 -1.064 3.581 1.00 83.38 88 PHE A C 1
ATOM 705 O O . PHE A 1 88 ? 14.233 -1.176 4.256 1.00 83.38 88 PHE A O 1
ATOM 712 N N . LEU A 1 89 ? 12.126 -1.807 3.781 1.00 85.44 89 LEU A N 1
ATOM 713 C CA . LEU A 1 89 ? 12.052 -2.942 4.689 1.00 85.44 89 LEU A CA 1
ATOM 714 C C . LEU A 1 89 ? 11.578 -4.149 3.888 1.00 85.44 89 LEU A C 1
ATOM 716 O O . LEU A 1 89 ? 10.547 -4.084 3.219 1.00 85.44 89 LEU A O 1
ATOM 720 N N . THR A 1 90 ? 12.309 -5.253 3.987 1.00 86.94 90 THR A N 1
ATOM 721 C CA . THR A 1 90 ? 11.938 -6.508 3.330 1.00 86.94 90 THR A CA 1
ATOM 722 C C . THR A 1 90 ? 11.379 -7.477 4.364 1.00 86.94 90 THR A C 1
ATOM 724 O O . THR A 1 90 ? 12.055 -7.803 5.335 1.00 86.94 90 THR A O 1
ATOM 727 N N . ILE A 1 91 ? 10.158 -7.971 4.139 1.00 86.31 91 ILE A N 1
ATOM 728 C CA . ILE A 1 91 ? 9.539 -9.026 4.952 1.00 86.31 91 ILE A CA 1
ATOM 729 C C . ILE A 1 91 ? 9.626 -10.344 4.175 1.00 86.31 91 ILE A C 1
ATOM 731 O O . ILE A 1 91 ? 8.904 -10.546 3.198 1.00 86.31 91 ILE A O 1
ATOM 735 N N . VAL A 1 92 ? 10.515 -11.243 4.606 1.00 86.75 92 VAL A N 1
ATOM 736 C CA . VAL A 1 92 ? 10.745 -12.550 3.967 1.00 86.75 92 VAL A CA 1
ATOM 737 C C . VAL A 1 92 ? 10.098 -13.649 4.810 1.00 86.75 92 VAL A C 1
ATOM 739 O O . VAL A 1 92 ? 10.588 -13.971 5.885 1.00 86.75 92 VAL A O 1
ATOM 742 N N . GLN A 1 93 ? 8.981 -14.208 4.335 1.00 83.31 93 GLN A N 1
ATOM 743 C CA . GLN A 1 93 ? 8.267 -15.339 4.955 1.00 83.31 93 GLN A CA 1
ATOM 744 C C . GLN A 1 93 ? 7.516 -16.148 3.884 1.00 83.31 93 GLN A C 1
ATOM 746 O O . GLN A 1 93 ? 7.260 -15.629 2.790 1.00 83.31 93 GLN A O 1
ATOM 751 N N . SER A 1 94 ? 7.078 -17.370 4.208 1.00 82.19 94 SER A N 1
ATOM 752 C CA . SER A 1 94 ? 6.294 -18.229 3.306 1.00 82.19 94 SER A CA 1
ATOM 753 C C . SER A 1 94 ? 4.952 -17.601 2.896 1.00 82.19 94 SER A C 1
ATOM 755 O O . SER A 1 94 ? 4.426 -16.686 3.545 1.00 82.19 94 SER A O 1
ATOM 757 N N . SER A 1 95 ? 4.416 -18.021 1.744 1.00 79.94 95 SER A N 1
ATOM 758 C CA . SER A 1 95 ? 3.106 -17.558 1.262 1.00 79.94 95 SER A CA 1
ATOM 759 C C . SER A 1 95 ? 2.003 -17.906 2.268 1.00 79.94 95 SER A C 1
ATOM 761 O O . SER A 1 95 ? 2.099 -18.904 2.969 1.00 79.94 95 SER A O 1
ATOM 763 N N . GLY A 1 96 ? 0.974 -17.065 2.375 1.00 78.12 96 GLY A N 1
ATOM 764 C CA . GLY A 1 96 ? -0.141 -17.293 3.304 1.00 78.12 96 GLY A CA 1
ATOM 765 C C . GLY A 1 96 ? 0.116 -16.922 4.772 1.00 78.12 96 GLY A C 1
ATOM 766 O O . GLY A 1 96 ? -0.840 -16.828 5.526 1.00 78.12 96 GLY A O 1
ATOM 767 N N . MET A 1 97 ? 1.346 -16.587 5.182 1.00 83.06 97 MET A N 1
ATOM 768 C CA . MET A 1 97 ? 1.667 -16.202 6.577 1.00 83.06 97 MET A CA 1
ATOM 769 C C . MET A 1 97 ? 1.190 -14.797 6.995 1.00 83.06 97 MET A C 1
ATOM 771 O O . MET A 1 97 ? 1.714 -14.203 7.928 1.00 83.06 97 MET A O 1
ATOM 775 N N . GLY A 1 98 ? 0.244 -14.202 6.267 1.00 86.44 98 GLY A N 1
ATOM 776 C CA . GLY A 1 98 ? -0.341 -12.920 6.662 1.00 86.44 98 GLY A CA 1
ATOM 777 C C . GLY A 1 98 ? 0.528 -11.680 6.424 1.00 86.44 98 GLY A C 1
ATOM 778 O O . GLY A 1 98 ? 0.204 -10.631 6.959 1.00 86.44 98 GLY A O 1
ATOM 779 N N . LYS A 1 99 ? 1.577 -11.724 5.588 1.00 89.00 99 LYS A N 1
ATOM 780 C CA . LYS A 1 99 ? 2.404 -10.535 5.263 1.00 89.00 99 LYS A CA 1
ATOM 781 C C . LYS A 1 99 ? 1.582 -9.353 4.734 1.00 89.00 99 LYS A C 1
ATOM 783 O O . LYS A 1 99 ? 1.637 -8.254 5.277 1.00 89.00 99 LYS A O 1
ATOM 788 N N . SER A 1 100 ? 0.792 -9.584 3.683 1.00 89.62 100 SER A N 1
ATOM 789 C CA . SER A 1 100 ? -0.081 -8.545 3.122 1.00 89.62 100 SER A CA 1
ATOM 790 C C . SER A 1 100 ? -1.160 -8.137 4.122 1.00 89.62 100 SER A C 1
ATOM 792 O O . SER A 1 100 ? -1.531 -6.970 4.177 1.00 89.62 100 SER A O 1
ATOM 794 N N . ARG A 1 101 ? -1.616 -9.082 4.956 1.00 90.25 101 ARG A N 1
ATOM 795 C CA . ARG A 1 101 ? -2.596 -8.823 6.011 1.00 90.25 101 ARG A CA 1
ATOM 796 C C . ARG A 1 101 ? -2.024 -7.940 7.123 1.00 90.25 101 ARG A C 1
ATOM 798 O O . ARG A 1 101 ? -2.723 -7.053 7.586 1.00 90.25 101 ARG A O 1
ATOM 805 N N . LEU A 1 102 ? -0.763 -8.125 7.507 1.00 92.75 102 LEU A N 1
ATOM 806 C CA . LEU A 1 102 ? -0.058 -7.289 8.479 1.00 92.75 102 LEU A CA 1
ATOM 807 C C . LEU A 1 102 ? -0.001 -5.834 8.004 1.00 92.75 102 LEU A C 1
ATOM 809 O O . LEU A 1 102 ? -0.322 -4.933 8.771 1.00 92.75 102 LEU A O 1
ATOM 813 N N . LEU A 1 103 ? 0.354 -5.602 6.736 1.00 92.00 103 LEU A N 1
ATOM 814 C CA . LEU A 1 103 ? 0.378 -4.249 6.171 1.00 92.00 103 LEU A CA 1
ATOM 815 C C . LEU A 1 103 ? -1.033 -3.660 6.002 1.00 92.00 103 LEU A C 1
ATOM 817 O O . LEU A 1 103 ? -1.241 -2.472 6.229 1.00 92.00 103 LEU A O 1
ATOM 821 N N . ASP A 1 104 ? -2.020 -4.488 5.663 1.00 92.25 104 ASP A N 1
ATOM 822 C CA . ASP A 1 104 ? -3.428 -4.087 5.645 1.00 92.25 104 ASP A CA 1
ATOM 823 C C . ASP A 1 104 ? -3.932 -3.679 7.039 1.00 92.25 104 ASP A C 1
ATOM 825 O O . ASP A 1 104 ? -4.636 -2.681 7.174 1.00 92.25 104 ASP A O 1
ATOM 829 N N . GLN A 1 105 ? -3.537 -4.385 8.099 1.00 93.50 105 GLN A N 1
ATOM 830 C CA . GLN A 1 105 ? -3.858 -3.965 9.462 1.00 93.50 105 GLN A CA 1
ATOM 831 C C . GLN A 1 105 ? -3.127 -2.691 9.865 1.00 93.50 105 GLN A C 1
ATOM 833 O O . GLN A 1 105 ? -3.745 -1.806 10.447 1.00 93.50 105 GLN A O 1
ATOM 838 N N . LEU A 1 106 ? -1.848 -2.562 9.502 1.00 92.38 106 LEU A N 1
ATOM 839 C CA . LEU A 1 106 ? -1.073 -1.340 9.707 1.00 92.38 106 LEU A CA 1
ATOM 840 C C . LEU A 1 106 ? -1.784 -0.120 9.107 1.00 92.38 106 LEU A C 1
ATOM 842 O O . LEU A 1 106 ? -1.817 0.951 9.712 1.00 92.38 106 LEU A O 1
ATOM 846 N N . SER A 1 107 ? -2.403 -0.309 7.939 1.00 91.06 107 SER A N 1
ATOM 847 C CA . SER A 1 107 ? -3.088 0.753 7.207 1.00 91.06 107 SER A CA 1
ATOM 848 C C . SER A 1 107 ? -4.344 1.302 7.894 1.00 91.06 107 SER A C 1
ATOM 850 O O . SER A 1 107 ? -4.834 2.364 7.521 1.00 91.06 107 SER A O 1
ATOM 852 N N . LYS A 1 108 ? -4.851 0.623 8.934 1.00 92.19 108 LYS A N 1
ATOM 853 C CA . LYS A 1 108 ? -5.920 1.152 9.794 1.00 92.19 108 LYS A CA 1
ATOM 854 C C . LYS A 1 108 ? -5.445 2.308 10.674 1.00 92.19 108 LYS A C 1
ATOM 856 O O . LYS A 1 108 ? -6.260 3.114 11.101 1.00 92.19 108 LYS A O 1
ATOM 861 N N . GLU A 1 109 ? -4.147 2.376 10.958 1.00 90.44 109 GLU A N 1
ATOM 862 C CA . GLU A 1 109 ? -3.565 3.387 11.844 1.00 90.44 109 GLU A CA 1
ATOM 863 C C . GLU A 1 109 ? -2.633 4.359 11.117 1.00 90.44 109 GLU A C 1
ATOM 865 O O . GLU A 1 109 ? -2.488 5.506 11.541 1.00 90.44 109 GLU A O 1
ATOM 870 N N . TYR A 1 110 ? -2.005 3.910 10.028 1.00 91.25 110 TYR A N 1
ATOM 871 C CA . TYR A 1 110 ? -0.992 4.655 9.287 1.00 91.25 110 TYR A CA 1
ATOM 872 C C . TYR A 1 110 ? -1.345 4.749 7.810 1.00 91.25 110 TYR A C 1
ATOM 874 O O . TYR A 1 110 ? -1.744 3.765 7.191 1.00 91.25 110 TYR A O 1
ATOM 882 N N . PHE A 1 111 ? -1.118 5.915 7.206 1.00 89.56 111 PHE A N 1
ATOM 883 C CA . PHE A 1 111 ? -1.263 6.074 5.760 1.00 89.56 111 PHE A CA 1
ATOM 884 C C . PHE A 1 111 ? -0.371 5.076 5.020 1.00 89.56 111 PHE A C 1
ATOM 886 O O . PHE A 1 111 ? 0.855 5.139 5.104 1.00 89.56 111 PHE A O 1
ATOM 893 N N . THR A 1 112 ? -1.002 4.152 4.302 1.00 90.31 112 THR A N 1
ATOM 894 C CA . THR A 1 112 ? -0.325 3.056 3.611 1.00 90.31 112 THR A CA 1
ATOM 895 C C . THR A 1 112 ? -0.976 2.866 2.249 1.00 90.31 112 THR A C 1
ATOM 897 O O . THR A 1 112 ? -2.191 2.712 2.161 1.00 90.31 112 THR A O 1
ATOM 900 N N . ILE A 1 113 ? -0.165 2.863 1.192 1.00 91.25 113 ILE A N 1
ATOM 901 C CA . ILE A 1 113 ? -0.597 2.536 -0.168 1.00 91.25 113 ILE A CA 1
ATOM 902 C C . ILE A 1 113 ? -0.065 1.137 -0.476 1.00 91.25 113 ILE A C 1
ATOM 904 O O .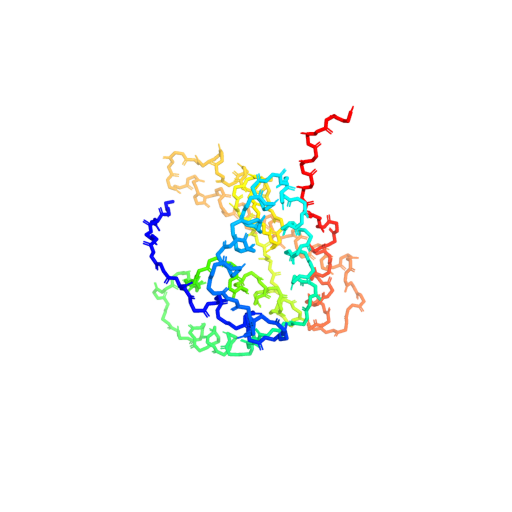 ILE A 1 113 ? 1.145 0.945 -0.605 1.00 91.25 113 ILE A O 1
ATOM 908 N N . LEU A 1 114 ? -0.958 0.152 -0.547 1.00 90.00 114 LEU A N 1
ATOM 909 C CA . LEU A 1 114 ? -0.593 -1.222 -0.884 1.00 90.00 114 LEU A CA 1
ATOM 910 C C . LEU A 1 114 ? -0.645 -1.401 -2.395 1.00 90.00 114 LEU A C 1
ATOM 912 O O . LEU A 1 114 ? -1.708 -1.264 -2.985 1.00 90.00 114 LEU A O 1
ATOM 916 N N . LEU A 1 115 ? 0.505 -1.715 -2.989 1.00 90.69 115 LEU A N 1
ATOM 917 C CA . LEU A 1 115 ? 0.646 -2.008 -4.412 1.00 90.69 115 LEU A CA 1
ATOM 918 C C . LEU A 1 115 ? 1.010 -3.488 -4.565 1.00 90.69 115 LEU A C 1
ATOM 920 O O . LEU A 1 115 ? 2.088 -3.921 -4.149 1.00 90.69 115 LEU A O 1
ATOM 924 N N . ASN A 1 116 ? 0.113 -4.282 -5.132 1.00 90.12 116 ASN A N 1
ATOM 925 C CA . ASN A 1 116 ? 0.273 -5.713 -5.314 1.00 90.12 116 ASN A CA 1
ATOM 926 C C . ASN A 1 116 ? 0.604 -6.056 -6.772 1.00 90.12 116 ASN A C 1
ATOM 928 O O . ASN A 1 116 ? -0.274 -6.240 -7.608 1.00 90.12 116 ASN A O 1
ATOM 932 N N . LEU A 1 117 ? 1.893 -6.239 -7.057 1.00 89.50 117 LEU A N 1
ATOM 933 C CA . LEU A 1 117 ? 2.405 -6.517 -8.406 1.00 89.50 117 LEU A CA 1
ATOM 934 C C . LEU A 1 117 ? 2.468 -8.017 -8.753 1.00 89.50 117 LEU A C 1
ATOM 936 O O . LEU A 1 117 ? 3.281 -8.429 -9.586 1.00 89.50 117 LEU A O 1
ATOM 940 N N . ARG A 1 118 ? 1.666 -8.854 -8.084 1.00 87.12 118 ARG A N 1
ATOM 941 C CA . ARG A 1 118 ? 1.593 -10.292 -8.381 1.00 87.12 118 ARG A CA 1
ATOM 942 C C . ARG A 1 118 ? 1.101 -10.551 -9.807 1.00 87.12 118 ARG A C 1
ATOM 944 O O . ARG A 1 118 ? 0.469 -9.703 -10.427 1.00 87.12 118 ARG A O 1
ATOM 951 N N . GLU A 1 119 ? 1.421 -11.733 -10.326 1.00 85.94 119 GLU A N 1
ATOM 952 C CA . GLU A 1 119 ? 0.918 -12.173 -11.628 1.00 85.94 119 GLU A CA 1
ATOM 953 C C . GLU A 1 119 ? -0.611 -12.235 -11.638 1.00 85.94 119 GLU A C 1
ATOM 955 O O . GLU A 1 119 ? -1.246 -12.552 -10.624 1.00 85.94 119 GLU A O 1
ATOM 960 N N . ASP A 1 120 ? -1.184 -11.916 -12.795 1.00 80.50 120 ASP A N 1
ATOM 961 C CA . ASP A 1 120 ? -2.619 -12.029 -13.013 1.00 80.50 120 ASP A CA 1
ATOM 962 C C . ASP A 1 120 ? -3.068 -13.493 -12.863 1.00 80.50 120 ASP A C 1
ATOM 964 O O . ASP A 1 120 ? -2.319 -14.423 -13.169 1.00 80.50 120 ASP A O 1
ATOM 968 N N . GLY A 1 121 ? -4.260 -13.702 -12.308 1.00 74.62 121 GLY A N 1
ATOM 969 C CA . GLY A 1 121 ? -4.773 -15.026 -11.948 1.00 74.62 121 GLY A CA 1
ATOM 970 C C . GLY A 1 121 ? -4.069 -15.703 -10.761 1.00 74.62 121 GLY A C 1
ATOM 971 O O . GLY A 1 121 ? -4.417 -16.833 -10.411 1.00 74.62 121 GLY A O 1
ATOM 972 N N . SER A 1 122 ? -3.095 -15.051 -10.109 1.00 77.06 122 SER A N 1
ATOM 973 C CA . SER A 1 122 ? -2.500 -15.595 -8.884 1.00 77.06 122 SER A CA 1
ATOM 974 C C . SER A 1 122 ? -3.510 -15.622 -7.732 1.00 77.06 122 SER A C 1
ATOM 976 O O . SER A 1 122 ? -4.265 -14.679 -7.499 1.00 77.06 122 SER A O 1
ATOM 978 N N . LYS A 1 123 ? -3.508 -16.722 -6.972 1.00 74.50 123 LYS A N 1
ATOM 979 C CA . LYS A 1 123 ? -4.388 -16.889 -5.810 1.00 74.50 123 LYS A CA 1
ATOM 980 C C . LYS A 1 123 ? -3.877 -16.051 -4.630 1.00 74.50 123 LYS A C 1
ATOM 982 O O . LYS A 1 123 ? -2.682 -16.057 -4.318 1.00 74.50 123 LYS A O 1
ATOM 987 N N . GLY A 1 124 ? -4.777 -15.353 -3.937 1.00 76.25 124 GLY A N 1
ATOM 988 C CA . GLY A 1 124 ? -4.489 -14.654 -2.680 1.00 76.25 124 GLY A CA 1
ATOM 989 C C . GLY A 1 124 ? -5.026 -13.222 -2.618 1.00 76.25 124 GLY A C 1
ATOM 990 O O . GLY A 1 124 ? -5.251 -12.592 -3.642 1.00 76.25 124 GLY A O 1
ATOM 991 N N . TYR A 1 125 ? -5.152 -12.685 -1.404 1.00 77.75 125 TYR A N 1
ATOM 992 C CA . TYR A 1 125 ? -5.683 -11.340 -1.148 1.00 77.75 125 TYR A CA 1
ATOM 993 C C . TYR A 1 125 ? -4.582 -10.396 -0.596 1.00 77.75 125 TYR A C 1
ATOM 995 O O . TYR A 1 125 ? -3.676 -10.889 0.089 1.00 77.75 125 TYR A O 1
ATOM 1003 N N . PRO A 1 126 ? -4.568 -9.080 -0.912 1.00 85.69 126 PRO A N 1
ATOM 1004 C CA . PRO A 1 126 ? -5.451 -8.373 -1.856 1.00 85.69 126 PRO A CA 1
ATOM 1005 C C . PRO A 1 126 ? -5.271 -8.847 -3.301 1.00 85.69 126 PRO A C 1
ATOM 1007 O O . PRO A 1 126 ? -4.233 -9.442 -3.589 1.00 85.69 126 PRO A O 1
ATOM 1010 N N . PRO A 1 127 ? -6.246 -8.623 -4.201 1.00 85.88 127 PRO A N 1
ATOM 1011 C CA . PRO A 1 127 ? -6.096 -8.908 -5.629 1.00 85.88 127 PRO A CA 1
ATOM 1012 C C . PRO A 1 127 ? -4.882 -8.193 -6.239 1.00 85.88 127 PRO A C 1
ATOM 1014 O O . PRO A 1 127 ? -4.323 -7.274 -5.636 1.00 85.88 127 PRO A O 1
ATOM 1017 N N . ALA A 1 128 ? -4.414 -8.654 -7.399 1.00 87.81 128 ALA A N 1
ATOM 1018 C CA . ALA A 1 128 ? -3.295 -8.024 -8.098 1.00 87.81 128 ALA A CA 1
ATOM 1019 C C . ALA A 1 128 ? -3.717 -6.697 -8.749 1.00 87.81 128 ALA A C 1
ATOM 1021 O O . ALA A 1 128 ? -4.775 -6.615 -9.369 1.00 87.81 128 ALA A O 1
ATOM 1022 N N . ASP A 1 129 ? -2.849 -5.688 -8.680 1.00 89.31 129 ASP A N 1
ATOM 1023 C CA . ASP A 1 129 ? -3.003 -4.431 -9.412 1.00 89.31 129 ASP A CA 1
ATOM 1024 C C . ASP A 1 129 ? -2.478 -4.626 -10.840 1.00 89.31 129 ASP A C 1
ATOM 1026 O O . ASP A 1 129 ? -1.372 -4.204 -11.187 1.00 89.31 129 ASP A O 1
ATOM 1030 N N . VAL A 1 130 ? -3.247 -5.346 -11.662 1.00 89.38 130 VAL A N 1
ATOM 1031 C CA . VAL A 1 130 ? -2.821 -5.809 -12.995 1.00 89.38 130 VAL A CA 1
ATOM 1032 C C . VAL A 1 130 ? -2.401 -4.644 -13.892 1.00 89.38 130 VAL A C 1
ATOM 1034 O O . VAL A 1 130 ? -1.335 -4.697 -14.510 1.00 89.38 130 VAL A O 1
ATOM 1037 N N . ASP A 1 131 ? -3.179 -3.562 -13.913 1.00 88.94 131 ASP A N 1
ATOM 1038 C CA . ASP A 1 131 ? -2.874 -2.374 -14.717 1.00 88.94 131 ASP A CA 1
ATOM 1039 C C . ASP A 1 131 ? -1.586 -1.690 -14.261 1.00 88.94 131 ASP A C 1
ATOM 1041 O O . ASP A 1 131 ? -0.741 -1.330 -15.084 1.00 88.94 131 ASP A O 1
ATOM 1045 N N . LEU A 1 132 ? -1.391 -1.576 -12.946 1.00 89.69 132 LEU A N 1
ATOM 1046 C CA . LEU A 1 132 ? -0.179 -1.009 -12.369 1.00 89.69 132 LEU A CA 1
ATOM 1047 C C . LEU A 1 132 ? 1.042 -1.876 -12.679 1.00 89.69 132 LEU A C 1
ATOM 1049 O O . LEU A 1 132 ? 2.081 -1.363 -13.091 1.00 89.69 132 LEU A O 1
ATOM 1053 N N . ARG A 1 133 ? 0.925 -3.195 -12.509 1.00 89.94 133 ARG A N 1
ATOM 1054 C CA . ARG A 1 133 ? 1.977 -4.149 -12.864 1.00 89.94 133 ARG A CA 1
ATOM 1055 C C . ARG A 1 133 ? 2.346 -4.009 -14.335 1.00 89.94 133 ARG A C 1
ATOM 1057 O O . ARG A 1 133 ? 3.525 -3.913 -14.657 1.00 89.94 133 ARG A O 1
ATOM 1064 N N . ASN A 1 134 ? 1.355 -3.989 -15.221 1.00 89.94 134 ASN A N 1
ATOM 1065 C CA . ASN A 1 134 ? 1.574 -3.870 -16.657 1.00 89.94 134 ASN A CA 1
ATOM 1066 C C . ASN A 1 134 ? 2.222 -2.534 -17.019 1.00 89.94 134 ASN A C 1
ATOM 1068 O O . ASN A 1 134 ? 3.138 -2.510 -17.837 1.00 89.94 134 ASN A O 1
ATOM 1072 N N . PHE A 1 135 ? 1.805 -1.439 -16.384 1.00 88.81 135 PHE A N 1
ATOM 1073 C CA . PHE A 1 135 ? 2.462 -0.145 -16.517 1.00 88.81 135 PHE A CA 1
ATOM 1074 C C . PHE A 1 135 ? 3.942 -0.250 -16.113 1.00 88.81 135 PHE A C 1
ATOM 1076 O O . PHE A 1 135 ? 4.818 -0.014 -16.942 1.00 88.81 135 PHE A O 1
ATOM 1083 N N . LEU A 1 136 ? 4.233 -0.716 -14.895 1.00 87.56 136 LEU A N 1
ATOM 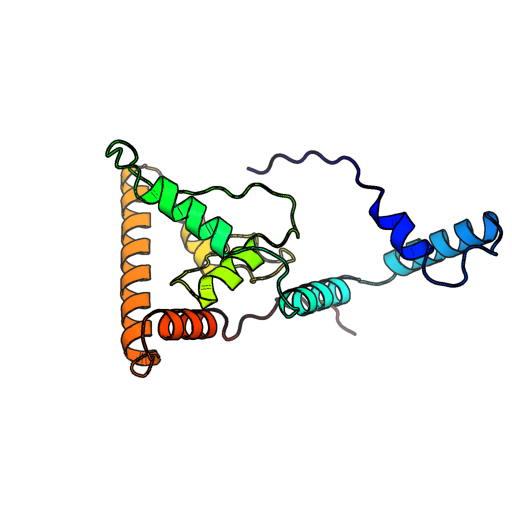1084 C CA . LEU A 1 136 ? 5.598 -0.786 -14.365 1.00 87.56 136 LEU A CA 1
ATOM 1085 C C . LEU A 1 136 ? 6.513 -1.769 -15.112 1.00 87.56 136 LEU A C 1
ATOM 1087 O O . LEU A 1 136 ? 7.712 -1.519 -15.185 1.00 87.56 136 LEU A O 1
ATOM 1091 N N . LEU A 1 137 ? 5.983 -2.877 -15.642 1.00 84.94 137 LEU A N 1
ATOM 1092 C CA . LEU A 1 137 ? 6.790 -3.954 -16.230 1.00 84.94 137 LEU A CA 1
ATOM 1093 C C . LEU A 1 137 ? 6.865 -3.925 -17.763 1.00 84.94 137 LEU A C 1
ATOM 1095 O O . LEU A 1 137 ? 7.891 -4.322 -18.311 1.00 84.94 137 LEU A O 1
ATOM 1099 N N . ASN A 1 138 ? 5.834 -3.454 -18.474 1.00 81.00 138 ASN A N 1
ATOM 1100 C CA . ASN A 1 138 ? 5.792 -3.555 -19.943 1.00 81.00 138 ASN A CA 1
ATOM 1101 C C . ASN A 1 138 ? 6.423 -2.352 -20.661 1.00 81.00 138 ASN A C 1
ATOM 1103 O O . ASN A 1 138 ? 6.654 -2.416 -21.867 1.00 81.00 138 ASN A O 1
ATOM 1107 N N . LYS A 1 139 ? 6.688 -1.248 -19.951 1.00 70.94 139 LYS A N 1
ATOM 1108 C CA . LYS A 1 139 ? 7.245 -0.008 -20.522 1.00 70.94 139 LYS A CA 1
ATOM 1109 C C . LYS A 1 139 ? 8.556 0.427 -19.866 1.00 70.94 139 LYS A C 1
ATOM 1111 O O . LYS A 1 139 ? 8.861 1.616 -19.869 1.00 70.94 139 LYS A O 1
ATOM 1116 N N . VAL A 1 140 ? 9.335 -0.510 -19.319 1.00 74.44 140 VAL A N 1
ATOM 1117 C CA . VAL A 1 140 ? 10.631 -0.185 -18.703 1.00 74.44 140 VAL A CA 1
ATOM 1118 C C . VAL A 1 140 ? 11.578 0.369 -19.774 1.00 74.44 140 VAL A C 1
ATOM 1120 O O . VAL A 1 140 ? 11.885 -0.339 -20.738 1.00 74.44 140 VAL A O 1
ATOM 1123 N N . PRO A 1 141 ? 12.051 1.617 -19.640 1.00 82.06 141 PRO A N 1
ATOM 1124 C CA . PRO A 1 141 ? 13.020 2.173 -20.570 1.00 82.06 141 PRO A CA 1
ATOM 1125 C C . PRO A 1 141 ? 14.316 1.358 -20.601 1.00 82.06 141 PRO A C 1
ATOM 1127 O O . PRO A 1 141 ? 14.767 0.813 -19.595 1.00 82.06 141 PRO A O 1
ATOM 1130 N N . SER A 1 142 ? 14.961 1.300 -21.765 1.00 84.50 142 SER A N 1
ATOM 1131 C CA . SER A 1 142 ? 16.172 0.494 -21.976 1.00 84.50 142 SER A CA 1
ATOM 1132 C C . SER A 1 142 ? 17.416 1.027 -21.255 1.00 84.50 142 SER A C 1
ATOM 1134 O O . SER A 1 142 ? 18.458 0.374 -21.267 1.00 84.50 142 SER A O 1
ATOM 1136 N N . ASN A 1 143 ? 17.334 2.204 -20.628 1.00 90.62 143 ASN A N 1
ATOM 1137 C CA . ASN A 1 143 ? 18.435 2.813 -19.895 1.00 90.62 143 ASN A CA 1
ATOM 1138 C C . ASN A 1 143 ? 18.001 3.318 -18.513 1.00 90.62 143 ASN A C 1
ATOM 1140 O O . ASN A 1 143 ? 16.840 3.649 -18.276 1.00 90.62 143 ASN A O 1
ATOM 1144 N N . ALA A 1 144 ? 18.974 3.406 -17.606 1.00 87.38 144 ALA A N 1
ATOM 1145 C CA . ALA A 1 144 ? 18.739 3.754 -16.209 1.00 87.38 144 ALA A CA 1
ATOM 1146 C C . ALA A 1 144 ? 18.122 5.150 -16.016 1.00 87.38 144 ALA A C 1
ATOM 1148 O O . ALA A 1 144 ? 17.243 5.298 -15.173 1.00 87.38 144 ALA A O 1
ATOM 1149 N N . LYS A 1 145 ? 18.537 6.156 -16.802 1.00 88.19 145 LYS A N 1
ATOM 1150 C CA . LYS A 1 145 ? 18.045 7.539 -16.659 1.00 88.19 145 LYS A CA 1
ATOM 1151 C C . LYS A 1 145 ? 16.569 7.659 -17.010 1.00 88.19 145 LYS A C 1
ATOM 1153 O O . LYS A 1 145 ? 15.818 8.341 -16.320 1.00 88.19 145 LYS A O 1
ATOM 1158 N N . ASP A 1 146 ? 16.150 7.004 -18.083 1.00 88.00 146 ASP A N 1
ATOM 1159 C CA . ASP A 1 146 ? 14.748 7.028 -18.476 1.00 88.00 146 ASP A CA 1
ATOM 1160 C C . ASP A 1 146 ? 13.900 6.180 -17.520 1.00 88.00 146 ASP A C 1
ATOM 1162 O O . ASP A 1 146 ? 12.800 6.601 -17.173 1.00 88.00 146 ASP A O 1
ATOM 1166 N N . SER A 1 147 ? 14.418 5.056 -17.006 1.00 86.12 147 SER A N 1
ATOM 1167 C CA . SER A 1 147 ? 13.751 4.269 -15.953 1.00 86.12 147 SER A CA 1
ATOM 1168 C C . SER A 1 147 ? 13.558 5.060 -14.659 1.00 86.12 147 SER A C 1
ATOM 1170 O O . SER A 1 147 ? 12.489 5.003 -14.053 1.00 86.12 147 SER A O 1
ATOM 1172 N N . GLU A 1 148 ? 14.563 5.840 -14.257 1.00 86.12 148 GLU A N 1
ATOM 1173 C CA . GLU A 1 148 ? 14.478 6.745 -13.110 1.00 86.12 148 GLU A CA 1
ATOM 1174 C C . GLU A 1 148 ? 13.384 7.799 -13.318 1.00 86.12 148 GLU A C 1
ATOM 1176 O O . GLU A 1 148 ? 12.511 7.953 -12.467 1.00 86.12 148 GLU A O 1
ATOM 1181 N N . ARG A 1 149 ? 13.365 8.471 -14.478 1.00 88.44 149 ARG A N 1
ATOM 1182 C CA . ARG A 1 149 ? 12.314 9.444 -14.825 1.00 88.44 149 ARG A CA 1
ATOM 1183 C C . ARG A 1 149 ? 10.929 8.811 -14.849 1.00 88.44 149 ARG A C 1
ATOM 1185 O O . ARG A 1 149 ? 9.977 9.407 -14.357 1.00 88.44 149 ARG A O 1
ATOM 1192 N N . TYR A 1 150 ? 10.817 7.611 -15.410 1.00 87.69 150 TYR A N 1
ATOM 1193 C CA . TYR A 1 150 ? 9.561 6.878 -15.500 1.00 87.69 150 TYR A CA 1
ATOM 1194 C C . TYR A 1 150 ? 8.977 6.583 -14.113 1.00 87.69 150 TYR A C 1
ATOM 1196 O O . TYR A 1 150 ? 7.813 6.890 -13.853 1.00 87.69 150 TYR A O 1
ATOM 1204 N N . LEU A 1 151 ? 9.806 6.077 -13.193 1.00 87.31 151 LEU A N 1
ATOM 1205 C CA . LEU A 1 151 ? 9.411 5.864 -11.800 1.00 87.31 151 LEU A CA 1
ATOM 1206 C C . LEU A 1 151 ? 9.132 7.181 -11.071 1.00 87.31 151 LEU A C 1
ATOM 1208 O O . LEU A 1 151 ? 8.186 7.249 -10.292 1.00 87.31 151 LEU A O 1
ATOM 1212 N N . PHE A 1 152 ? 9.908 8.232 -11.333 1.00 87.31 152 PHE A N 1
ATOM 1213 C CA . PHE A 1 152 ? 9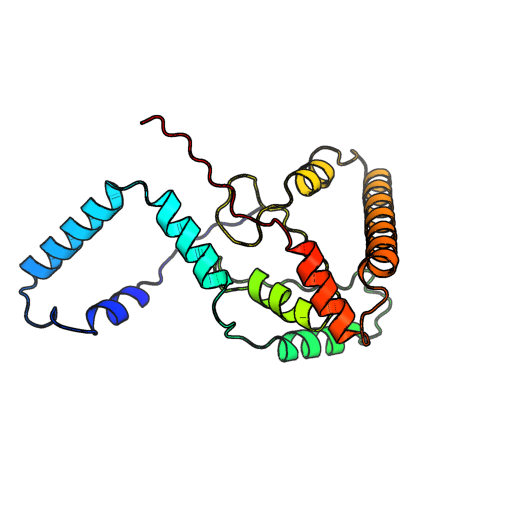.689 9.543 -10.730 1.00 87.31 152 PHE A CA 1
ATOM 1214 C C . PHE A 1 152 ? 8.315 10.114 -11.104 1.00 87.31 152 PHE A C 1
ATOM 1216 O O . PHE A 1 152 ? 7.556 10.498 -10.218 1.00 87.31 152 PHE A O 1
ATOM 1223 N N . TYR A 1 153 ? 7.948 10.100 -12.390 1.00 89.06 153 TYR A N 1
ATOM 1224 C CA . TYR A 1 153 ? 6.627 10.554 -12.836 1.00 89.06 153 TYR A CA 1
ATOM 1225 C C . TYR A 1 153 ? 5.494 9.710 -12.260 1.00 89.06 153 TYR A C 1
ATOM 1227 O O . TYR A 1 153 ? 4.467 10.259 -11.866 1.00 89.06 153 TYR A O 1
ATOM 1235 N N . PHE A 1 154 ? 5.688 8.393 -12.164 1.00 89.50 154 PHE A N 1
ATOM 1236 C CA . PHE A 1 154 ? 4.732 7.518 -11.496 1.00 89.50 154 PHE A CA 1
ATOM 1237 C C . PHE A 1 154 ? 4.524 7.913 -10.029 1.00 89.50 154 PHE A C 1
ATOM 1239 O O . PHE A 1 154 ? 3.385 8.058 -9.597 1.00 89.50 154 PHE A O 1
ATOM 1246 N N . MET A 1 155 ? 5.606 8.129 -9.276 1.00 87.94 155 MET A N 1
ATOM 1247 C CA . MET A 1 155 ? 5.522 8.515 -7.865 1.00 87.94 155 MET A CA 1
ATOM 1248 C C . MET A 1 155 ? 4.853 9.880 -7.688 1.00 87.94 155 MET A C 1
ATOM 1250 O O . MET A 1 155 ? 4.008 10.024 -6.809 1.00 87.94 155 MET A O 1
ATOM 1254 N N . VAL A 1 156 ? 5.176 10.863 -8.537 1.00 90.81 156 VAL A N 1
ATOM 1255 C CA . VAL A 1 156 ? 4.509 12.176 -8.531 1.00 90.81 156 VAL A CA 1
ATOM 1256 C C . VAL A 1 156 ? 3.008 12.009 -8.756 1.00 90.81 156 VAL A C 1
ATOM 1258 O O . VAL A 1 156 ? 2.222 12.440 -7.918 1.00 90.81 156 VAL A O 1
ATOM 1261 N N . ALA A 1 157 ? 2.609 11.303 -9.817 1.00 92.19 157 ALA A N 1
ATOM 1262 C CA . ALA A 1 157 ? 1.199 11.077 -10.121 1.00 92.19 157 ALA A CA 1
ATOM 1263 C C . ALA A 1 157 ? 0.476 10.319 -8.995 1.00 92.19 157 ALA A C 1
ATOM 1265 O O . ALA A 1 157 ? -0.653 10.667 -8.645 1.00 92.19 157 ALA A O 1
ATOM 1266 N N . LEU A 1 158 ? 1.124 9.313 -8.394 1.00 91.31 158 LEU A N 1
ATOM 1267 C CA . LEU A 1 158 ? 0.585 8.552 -7.268 1.00 91.31 158 LEU A CA 1
ATOM 1268 C C . LEU A 1 158 ? 0.319 9.456 -6.058 1.00 91.31 158 LEU A C 1
ATOM 1270 O O . LEU A 1 158 ? -0.765 9.394 -5.474 1.00 91.31 158 LEU A O 1
ATOM 1274 N N . PHE A 1 159 ? 1.282 10.301 -5.682 1.00 89.38 159 PHE A N 1
ATOM 1275 C CA . PHE A 1 159 ? 1.149 11.183 -4.523 1.00 89.38 159 PHE A CA 1
ATOM 1276 C C . PHE A 1 159 ? 0.184 12.343 -4.766 1.00 89.38 159 PHE A C 1
ATOM 1278 O O . PHE A 1 159 ? -0.609 12.643 -3.876 1.00 89.38 159 PHE A O 1
ATOM 1285 N N . GLU A 1 160 ? 0.185 12.950 -5.953 1.00 90.56 160 GLU A N 1
ATOM 1286 C CA . GLU A 1 160 ? -0.779 13.995 -6.317 1.00 90.56 160 GLU A CA 1
ATOM 1287 C C . GLU A 1 160 ? -2.206 13.445 -6.322 1.00 90.56 160 GLU A C 1
ATOM 1289 O O . GLU A 1 160 ? -3.091 14.013 -5.685 1.00 90.56 160 GLU A O 1
ATOM 1294 N N . THR A 1 161 ? -2.421 12.285 -6.948 1.00 91.38 161 THR A N 1
ATOM 1295 C CA . THR A 1 161 ? -3.735 11.627 -6.963 1.00 91.38 161 THR A CA 1
ATOM 1296 C C . THR A 1 161 ? -4.181 11.261 -5.551 1.00 91.38 161 THR A C 1
ATOM 1298 O O . THR A 1 161 ? -5.327 11.508 -5.181 1.00 91.38 161 THR A O 1
ATOM 1301 N N . THR A 1 162 ? -3.275 10.714 -4.735 1.00 89.88 162 THR A N 1
ATOM 1302 C CA . THR A 1 162 ? -3.563 10.397 -3.329 1.00 89.88 162 THR A CA 1
ATOM 1303 C C . THR A 1 162 ? -3.963 11.652 -2.561 1.00 89.88 162 THR A C 1
ATOM 1305 O O . THR A 1 162 ? -4.963 11.635 -1.850 1.00 89.88 162 THR A O 1
ATOM 1308 N N . HIS A 1 163 ? -3.221 12.747 -2.724 1.00 88.50 163 HIS A N 1
ATOM 1309 C CA . HIS A 1 163 ? -3.517 14.014 -2.068 1.00 88.50 163 HIS A CA 1
ATOM 1310 C C . HIS A 1 163 ? -4.905 14.536 -2.455 1.00 88.50 163 HIS A C 1
ATOM 1312 O O . HIS A 1 163 ? -5.701 14.844 -1.570 1.00 88.50 163 HIS A O 1
ATOM 1318 N N . THR A 1 164 ? -5.228 14.566 -3.751 1.00 91.19 164 THR A N 1
ATOM 1319 C CA . THR A 1 164 ? -6.548 14.979 -4.248 1.00 91.19 164 THR A CA 1
ATOM 1320 C C . THR A 1 164 ? -7.665 14.108 -3.678 1.00 91.19 164 THR A C 1
ATOM 1322 O O . THR A 1 164 ? -8.632 14.634 -3.140 1.00 91.19 164 THR A O 1
ATOM 1325 N N . VAL A 1 165 ? -7.508 12.779 -3.697 1.00 90.12 165 VAL A N 1
ATOM 1326 C CA . VAL A 1 165 ? -8.498 11.849 -3.126 1.00 90.12 165 VAL A CA 1
ATOM 1327 C C . VAL A 1 165 ? -8.708 12.095 -1.633 1.00 90.12 165 VAL A C 1
ATOM 1329 O O . VAL A 1 165 ? -9.843 12.061 -1.162 1.00 90.12 165 VAL A O 1
ATOM 1332 N N . VAL A 1 166 ? -7.634 12.337 -0.879 1.00 89.19 166 VAL A N 1
ATOM 1333 C CA . VAL A 1 166 ? -7.725 12.605 0.561 1.00 89.19 166 VAL A CA 1
ATOM 1334 C C . VAL A 1 166 ? -8.446 13.923 0.829 1.00 89.19 166 VAL A C 1
ATOM 1336 O O . VAL A 1 166 ? -9.289 13.959 1.719 1.00 89.19 166 VAL A O 1
ATOM 1339 N N . GLN A 1 167 ? -8.163 14.978 0.064 1.00 89.75 167 GLN A N 1
ATOM 1340 C CA . GLN A 1 167 ? -8.884 16.246 0.189 1.00 89.75 167 GLN A CA 1
ATOM 1341 C C . GLN A 1 167 ? -10.371 16.042 -0.144 1.00 89.75 167 GLN A C 1
ATOM 1343 O O . GLN A 1 167 ? -11.220 16.137 0.732 1.00 89.75 167 GLN A O 1
ATOM 1348 N N . GLU A 1 168 ? -10.685 15.617 -1.366 1.00 92.38 168 GLU A N 1
ATOM 1349 C CA . GLU A 1 168 ? -12.064 15.599 -1.866 1.00 92.38 168 GLU A CA 1
ATOM 1350 C C . GLU A 1 168 ? -12.967 14.574 -1.168 1.00 92.38 168 GLU A C 1
ATOM 1352 O O . GLU A 1 168 ? -14.163 14.803 -0.997 1.00 92.38 168 GLU A O 1
ATOM 1357 N N . LYS A 1 169 ? -12.428 13.403 -0.800 1.00 91.06 169 LYS A N 1
ATOM 1358 C CA . LYS A 1 169 ? -13.242 12.294 -0.275 1.00 91.06 169 LYS A CA 1
ATOM 1359 C C . LYS A 1 169 ? -13.168 12.138 1.236 1.00 91.06 169 LYS A C 1
ATOM 1361 O O . LYS A 1 169 ? -14.029 11.462 1.798 1.00 91.06 169 LYS A O 1
ATOM 1366 N N . LEU A 1 170 ? -12.162 12.718 1.897 1.00 90.75 170 LEU A N 1
ATOM 1367 C CA . LEU A 1 170 ? -11.925 12.550 3.337 1.00 90.75 170 LEU A CA 1
ATOM 1368 C C . LEU A 1 170 ? -11.926 13.875 4.118 1.00 90.75 170 LEU A C 1
ATOM 1370 O O . LEU A 1 170 ? -11.498 13.892 5.271 1.00 90.75 170 LEU A O 1
ATOM 1374 N N . GLU A 1 171 ? -12.476 14.948 3.544 1.00 80.50 171 GLU A N 1
ATOM 1375 C CA . GLU A 1 171 ? -12.608 16.296 4.132 1.00 80.50 171 GLU A CA 1
ATOM 1376 C C . GLU A 1 171 ? -13.241 16.324 5.546 1.00 80.50 171 GLU A C 1
ATOM 1378 O O . GLU A 1 171 ? -12.972 17.225 6.336 1.00 80.50 171 GLU A O 1
ATOM 1383 N N . GLY A 1 172 ? -14.041 15.313 5.908 1.00 82.75 172 GLY A N 1
ATOM 1384 C CA . GLY A 1 172 ? -14.671 15.167 7.230 1.00 82.75 172 GLY A CA 1
ATOM 1385 C C . GLY A 1 172 ? -13.978 14.195 8.197 1.00 82.75 172 GLY A C 1
ATOM 1386 O O . GLY A 1 172 ? -14.586 13.788 9.190 1.00 82.75 172 GLY A O 1
ATOM 1387 N N . ALA A 1 173 ? -12.762 13.732 7.900 1.00 85.19 173 ALA A N 1
ATOM 1388 C CA . ALA A 1 173 ? -12.035 12.818 8.777 1.00 85.19 173 ALA A CA 1
ATOM 1389 C C . ALA A 1 173 ? -11.482 13.517 10.034 1.00 85.19 173 ALA A C 1
ATOM 1391 O O . ALA A 1 173 ? -10.940 14.620 9.981 1.00 85.19 173 ALA A O 1
ATOM 1392 N N . GLN A 1 174 ? -11.612 12.857 11.185 1.00 88.31 174 GLN A N 1
ATOM 1393 C CA . GLN A 1 174 ? -11.218 13.369 12.493 1.00 88.31 174 GLN A CA 1
ATOM 1394 C C . GLN A 1 174 ? -9.789 12.940 12.839 1.00 88.31 174 GLN A C 1
ATOM 1396 O O . GLN A 1 174 ? -9.553 11.969 13.556 1.00 88.31 174 GLN A O 1
ATOM 1401 N N . GLY A 1 175 ? -8.819 13.704 12.340 1.00 88.31 175 GLY A N 1
ATOM 1402 C CA . GLY A 1 175 ? -7.405 13.484 12.635 1.00 88.31 175 GLY A CA 1
ATOM 1403 C C . GLY A 1 175 ? -6.784 12.318 11.863 1.00 88.31 175 GLY A C 1
ATOM 1404 O O . GLY A 1 175 ? -7.442 11.590 11.128 1.00 88.31 175 GLY A O 1
ATOM 1405 N N . TYR A 1 176 ? -5.471 12.154 12.033 1.00 89.31 176 TYR A N 1
ATOM 1406 C CA . TYR A 1 176 ? -4.641 11.317 11.162 1.00 89.31 176 TYR A CA 1
ATOM 1407 C C . TYR A 1 176 ? -5.096 9.853 11.072 1.00 89.31 176 TYR A C 1
ATOM 1409 O O . TYR A 1 176 ? -5.221 9.319 9.972 1.00 89.31 176 TYR A O 1
ATOM 1417 N N . THR A 1 177 ? -5.346 9.208 12.214 1.00 90.25 177 THR A N 1
ATOM 1418 C CA . THR A 1 177 ? -5.714 7.785 12.277 1.00 90.25 177 THR A CA 1
ATOM 1419 C C . THR A 1 177 ? -7.053 7.523 11.588 1.00 90.25 177 THR A C 1
ATOM 1421 O O . THR A 1 177 ? -7.166 6.574 10.818 1.00 90.25 177 THR A O 1
ATOM 1424 N N . ASP A 1 178 ? -8.054 8.384 11.805 1.00 89.75 178 ASP A N 1
ATOM 1425 C CA . ASP A 1 178 ? -9.356 8.269 11.137 1.00 89.75 178 ASP A CA 1
ATOM 1426 C C . ASP A 1 178 ? -9.219 8.480 9.623 1.00 89.75 178 ASP A C 1
ATOM 1428 O O . ASP A 1 178 ? -9.771 7.713 8.832 1.00 89.75 178 ASP A O 1
ATOM 1432 N N . THR A 1 179 ? -8.416 9.463 9.196 1.00 89.94 179 THR A N 1
ATOM 1433 C CA . THR A 1 179 ? -8.118 9.664 7.773 1.00 89.94 179 THR A CA 1
ATOM 1434 C C . THR A 1 179 ? -7.439 8.433 7.165 1.00 89.94 179 THR A C 1
ATOM 1436 O O . THR A 1 179 ? -7.848 7.994 6.093 1.00 89.94 179 THR A O 1
ATOM 1439 N N . ALA A 1 180 ? -6.450 7.838 7.840 1.00 89.50 180 ALA A N 1
ATOM 1440 C CA . ALA A 1 180 ? -5.759 6.637 7.368 1.00 89.50 180 ALA A CA 1
ATOM 1441 C C . ALA A 1 180 ? -6.717 5.441 7.232 1.00 89.50 180 ALA A C 1
ATOM 1443 O O . ALA A 1 180 ? -6.765 4.801 6.178 1.00 89.50 180 ALA A O 1
ATOM 1444 N N . ALA A 1 181 ? -7.546 5.192 8.250 1.00 89.88 181 ALA A N 1
ATOM 1445 C CA . ALA A 1 181 ? -8.538 4.123 8.231 1.00 89.88 181 ALA A CA 1
ATOM 1446 C C . ALA A 1 181 ? -9.552 4.291 7.087 1.00 89.88 181 ALA A C 1
ATOM 1448 O O . ALA A 1 181 ? -9.847 3.333 6.368 1.00 89.88 181 ALA A O 1
ATOM 1449 N N . LYS A 1 182 ? -10.068 5.507 6.876 1.00 92.06 182 LYS A N 1
ATOM 1450 C CA . LYS A 1 182 ? -11.002 5.797 5.778 1.00 92.06 182 LYS A CA 1
ATOM 1451 C C . LYS A 1 182 ? -10.329 5.712 4.411 1.00 92.06 182 LYS A C 1
ATOM 1453 O O . LYS A 1 182 ? -10.921 5.184 3.473 1.00 92.06 182 LYS A O 1
ATOM 1458 N N . PHE A 1 183 ? -9.082 6.163 4.298 1.00 91.75 183 PHE A N 1
ATOM 1459 C CA . PHE A 1 183 ? -8.292 6.025 3.078 1.00 91.75 183 PHE A CA 1
ATOM 1460 C C . PHE A 1 183 ? -8.091 4.554 2.695 1.00 91.75 183 PHE A C 1
ATOM 1462 O O . PHE A 1 183 ? -8.327 4.179 1.548 1.00 91.75 183 PHE A O 1
ATOM 1469 N N . ARG A 1 184 ? -7.765 3.691 3.665 1.00 91.44 184 ARG A N 1
ATOM 1470 C CA . ARG A 1 184 ? -7.722 2.235 3.464 1.00 91.44 184 ARG A CA 1
ATOM 1471 C C . ARG A 1 184 ? -9.053 1.697 2.924 1.00 91.44 184 ARG A C 1
ATOM 1473 O O . ARG A 1 184 ? -9.052 0.873 2.009 1.00 91.44 184 ARG A O 1
ATOM 1480 N N . LEU A 1 185 ? -10.189 2.129 3.477 1.00 91.12 185 LEU A N 1
ATOM 1481 C CA . LEU A 1 185 ? -11.506 1.686 2.999 1.00 91.12 185 LEU A CA 1
ATOM 1482 C C . LEU A 1 185 ? -11.753 2.094 1.541 1.00 91.12 185 LEU A C 1
ATOM 1484 O O . LEU A 1 185 ? -12.253 1.280 0.773 1.00 91.12 185 LEU A O 1
ATOM 1488 N N . LEU A 1 186 ? -11.338 3.299 1.138 1.00 90.00 186 LEU A N 1
ATOM 1489 C CA . LEU A 1 186 ? -11.410 3.733 -0.261 1.00 90.00 186 LEU A CA 1
ATOM 1490 C C . LEU A 1 186 ? -10.539 2.867 -1.184 1.00 90.00 186 LEU A C 1
ATOM 1492 O O . LEU A 1 186 ? -11.002 2.473 -2.249 1.00 90.00 186 LEU A O 1
ATOM 1496 N N . LEU A 1 187 ? -9.308 2.534 -0.777 1.00 85.75 187 LEU A N 1
ATOM 1497 C CA . LEU A 1 187 ? -8.398 1.692 -1.571 1.00 85.75 187 LEU A CA 1
ATOM 1498 C C . LEU A 1 187 ? -8.874 0.242 -1.714 1.00 85.75 187 LEU A C 1
ATOM 1500 O O . LEU A 1 187 ? -8.550 -0.428 -2.691 1.00 85.75 187 LEU A O 1
ATOM 1504 N N . THR A 1 188 ? -9.617 -0.252 -0.727 1.00 85.00 188 THR A N 1
ATOM 1505 C CA . THR A 1 188 ? -10.131 -1.630 -0.711 1.00 85.00 188 THR A CA 1
ATOM 1506 C C . THR A 1 188 ? -11.540 -1.748 -1.293 1.00 85.00 188 THR A C 1
ATOM 1508 O O . THR A 1 188 ? -12.038 -2.857 -1.489 1.00 85.00 188 THR A O 1
ATOM 1511 N N . GLN A 1 189 ? -12.185 -0.625 -1.619 1.00 83.75 189 GLN A N 1
ATOM 1512 C CA . GLN A 1 189 ? -13.525 -0.615 -2.188 1.00 83.75 189 GLN A CA 1
ATOM 1513 C C . GLN A 1 189 ? -13.541 -1.294 -3.564 1.00 83.75 189 GLN A C 1
ATOM 1515 O O . GLN A 1 189 ? -12.784 -0.939 -4.462 1.00 83.75 189 GLN A O 1
ATOM 1520 N N . GLY A 1 190 ? -14.437 -2.266 -3.740 1.00 76.56 190 GLY A N 1
ATOM 1521 C CA . GLY A 1 190 ? -14.579 -2.994 -5.005 1.00 76.56 190 GLY A CA 1
ATOM 1522 C C . GLY A 1 190 ? -13.510 -4.063 -5.247 1.00 76.56 190 GLY A C 1
ATOM 1523 O O . GLY A 1 190 ? -13.584 -4.757 -6.260 1.00 76.56 190 GLY A O 1
ATOM 1524 N N . GLN A 1 191 ? -12.561 -4.252 -4.322 1.00 74.69 191 GLN A N 1
ATOM 1525 C CA . GLN A 1 191 ? -11.662 -5.399 -4.372 1.00 74.69 191 GLN A CA 1
ATOM 1526 C C . GLN A 1 191 ? -12.474 -6.681 -4.169 1.00 74.69 191 GLN A C 1
ATOM 1528 O O . GLN A 1 191 ? -13.079 -6.905 -3.125 1.00 74.69 191 GLN A O 1
ATOM 1533 N N . THR A 1 192 ? -12.485 -7.519 -5.197 1.00 64.75 192 THR A N 1
ATOM 1534 C CA . THR A 1 192 ? -13.059 -8.865 -5.182 1.00 64.75 192 THR A CA 1
ATOM 1535 C C . THR A 1 192 ? -12.002 -9.811 -5.729 1.00 64.75 192 THR A C 1
ATOM 1537 O O . THR A 1 192 ? -11.173 -9.403 -6.548 1.00 64.75 192 THR A O 1
ATOM 1540 N N . ILE A 1 193 ? -11.965 -11.057 -5.256 1.00 58.31 193 ILE A N 1
ATOM 1541 C CA . ILE A 1 193 ? -11.102 -12.044 -5.906 1.00 58.31 193 ILE A CA 1
ATOM 1542 C C . ILE A 1 193 ? -11.717 -12.330 -7.285 1.00 58.31 193 ILE A C 1
ATOM 1544 O O . ILE A 1 193 ? -12.936 -12.481 -7.410 1.00 58.31 193 ILE A O 1
ATOM 1548 N N . ILE A 1 194 ? -10.894 -12.256 -8.338 1.00 50.88 194 ILE A N 1
ATOM 1549 C CA . ILE A 1 194 ? -11.344 -12.476 -9.713 1.00 50.88 194 ILE A CA 1
ATOM 1550 C C . ILE A 1 194 ? -11.771 -13.939 -9.828 1.00 50.88 194 ILE A C 1
ATOM 1552 O O . ILE A 1 194 ? -10.939 -14.835 -9.978 1.00 50.88 194 ILE A O 1
ATOM 1556 N N . ARG A 1 195 ? -13.088 -14.156 -9.802 1.00 44.59 195 ARG A N 1
ATOM 1557 C CA . ARG A 1 195 ? -13.715 -15.446 -10.072 1.00 44.59 195 ARG A CA 1
ATOM 1558 C C . ARG A 1 195 ? -13.576 -15.757 -11.558 1.00 44.59 195 ARG A C 1
ATOM 1560 O O . ARG A 1 195 ? -14.449 -15.407 -12.351 1.00 44.59 195 ARG A O 1
ATOM 1567 N N . ASN A 1 196 ? -12.498 -16.421 -11.955 1.00 37.03 196 ASN A N 1
ATOM 1568 C CA . ASN A 1 196 ? -12.395 -16.987 -13.299 1.00 37.03 196 ASN A CA 1
ATOM 1569 C C . ASN A 1 196 ? -13.314 -18.218 -13.409 1.00 37.03 196 ASN A C 1
ATOM 1571 O O . ASN A 1 196 ? -12.854 -19.355 -13.404 1.00 37.03 196 ASN A O 1
ATOM 1575 N N . PHE A 1 197 ? -14.630 -18.002 -13.500 1.00 36.81 197 PHE A N 1
ATOM 1576 C CA . PHE A 1 197 ? -15.569 -19.037 -13.933 1.00 36.81 197 PHE A CA 1
ATOM 1577 C C . PHE A 1 197 ? -15.486 -19.170 -15.459 1.00 36.81 197 PHE A C 1
ATOM 1579 O O . PHE A 1 197 ? -16.231 -18.530 -16.198 1.00 36.81 197 PHE A O 1
ATOM 1586 N N . THR A 1 198 ? -14.579 -20.016 -15.945 1.00 37.69 198 THR A N 1
ATOM 1587 C CA . THR A 1 198 ? -14.660 -20.582 -17.300 1.00 37.69 198 THR A CA 1
ATOM 1588 C C . THR A 1 198 ? -15.108 -22.031 -17.194 1.00 37.69 198 THR A C 1
ATOM 1590 O O . THR A 1 198 ? -14.300 -22.953 -17.246 1.00 37.69 198 THR A O 1
ATOM 1593 N N . GLY A 1 199 ? -16.410 -22.224 -17.015 1.00 31.58 199 GLY A N 1
ATOM 1594 C CA . GLY A 1 199 ? -17.049 -23.534 -17.034 1.00 31.58 199 GLY A CA 1
ATOM 1595 C C . GLY A 1 199 ? -18.497 -23.375 -17.473 1.00 31.58 199 GLY A C 1
ATOM 1596 O O . GLY A 1 199 ? -19.332 -22.954 -16.679 1.00 31.58 199 GLY A O 1
ATOM 1597 N N . ASN A 1 200 ? -18.773 -23.648 -18.750 1.00 31.02 200 ASN A N 1
ATOM 1598 C CA . ASN A 1 200 ? -20.138 -23.781 -19.255 1.00 31.02 200 ASN A CA 1
ATOM 1599 C C . ASN A 1 200 ? -20.774 -25.022 -18.611 1.00 31.02 200 ASN A C 1
ATOM 1601 O O . ASN A 1 200 ? -20.196 -26.107 -18.699 1.00 31.02 200 ASN A O 1
ATOM 1605 N N . LEU A 1 201 ? -21.930 -24.832 -17.970 1.00 33.72 201 LEU A N 1
ATOM 1606 C CA . LEU A 1 201 ? -22.858 -25.902 -17.588 1.00 33.72 201 LEU A CA 1
ATOM 1607 C C . LEU A 1 201 ? -23.521 -26.513 -18.828 1.00 33.72 201 LEU A C 1
ATOM 1609 O O . LEU A 1 201 ? -23.780 -25.747 -19.786 1.00 33.72 201 LEU A O 1
#

pLDDT: mean 73.22, std 20.22, range [21.27, 93.5]

Foldseek 3Di:
DDDDDDDDDPPVVVVVCPPDDPPPDDPVVVVVVVVVVVVVVVPDPCVVVLQVVQVVVLVDDDDDDLPVVVVVLVVVVPPPPVVPPDSDDDDDDDPPPCPVVSQLVNLLAAQDDDAALDDQPDGHPPHHPPVVNCLLPVPQDPDDVVNVVSVVVVVVCVVVVLVVCLVPVVVPADDDSSSSNVSSVVNCPPRDHPPPPPDDD

Sequence (201 aa):
MAFYAVLEDLELRDDFLEKKKLSTLSETSKKEIAAAFTTFISDQDLGPIVELSVELSWNSDFIGDTAALMAHVRKYYHSQNPSYYGRFLTIVQSSGMGKSRLLDQLSKEYFTILLNLREDGSKGYPPADVDLRNFLLNKVPSNAKDSERYLFYFMVALFETTHTVVQEKLEGAQGYTDTAAKFRLLLTQGQTIIRNFTGNL

Radius of gyration: 22.5 Å; chains: 1; bounding box: 47×66×40 Å

Organism: NCBI:txid117069

Secondary structure (DSSP, 8-state):
----------TTTHHHHSSSS-TTS-HHHHHHHHHHHHHHHHHS--HHHHHHHHHHHHHSPP-S-HHHHHHHHHHHHT---TT-----------TTSSHHHHHHHHTTTS-------PPTT--SSSPP-HHHHHHHHHT--SSHHHHHHHHHHHHHHHHHHHHHHHHHHHTT--HHHHHHHHHHHHHHTT-----------